Protein AF-A0A9C9SD42-F1 (afdb_monomer)

pLDDT: mean 85.67, std 16.74, range [27.23, 98.88]

Radius of gyration: 27.31 Å; Cα contacts (8 Å, |Δi|>4): 553; chains: 1; bounding box: 57×66×115 Å

Nearest PDB structures (foldseek):
  7dpa-assembly1_D  TM=2.210E-01  e=1.084E+00  Homo sapiens
  3b13-assembly1_C  TM=2.039E-01  e=7.973E-01  Homo sapiens
  2yin-assembly1_B  TM=1.673E-01  e=3.017E+00  Homo sapiens

Foldseek 3Di:
DDDDDDDDDDDDDDDDDPDDPPPPVPQDALQRCLQVLVLLSSLVNVCVPVPQLLVVLLVLCVVVVVLPFLLLCLLQQWDQDPVRFTAHQWPQPVLASHPCVRGDSSSSLSSLSSQLQRPFQDPDVSHGSVLLQVLSLVVSCVSCDVSSVSRDDDDNVVVVVLCVVQVADWKKKKWWQADCVDLLRNLTFIKIWGDDPPDDPVVSQQTKIKWKDWDDDPPQDPVSVVVLQAVLVTKIAIDIGRNNVVVCCRAVVRQTKMK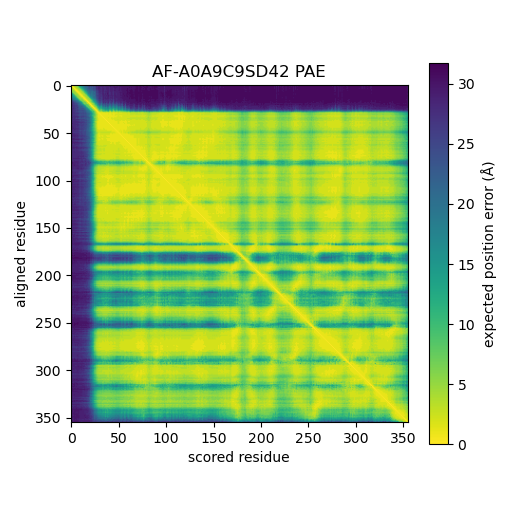MFIFDADRVLVVSLSSSSSSRRSTIGRHHSFPNHGLLVVQSSSCSRVSVDRLNVVPPDGDRNVVSVVSCVVVVGGPDMDIDGGPVVVVVVVVVVVD

Solvent-accessible surface area (backbone atoms only — not comparable to full-atom values): 19548 Å² total; per-residue (Å²): 133,88,81,84,89,80,89,84,88,87,81,89,84,90,80,88,80,95,68,86,78,73,77,70,72,76,77,68,50,43,66,58,25,32,65,71,62,39,17,56,60,20,45,58,42,18,67,76,31,78,86,41,66,63,24,57,51,50,54,48,44,57,76,68,44,46,49,73,36,45,50,52,30,34,77,54,43,48,41,66,47,97,85,66,48,55,34,32,64,58,63,32,70,83,65,44,53,17,97,55,24,51,60,28,55,54,53,24,47,48,7,45,62,42,31,38,66,26,80,59,57,36,80,92,83,59,39,22,52,51,54,48,38,46,32,62,46,51,54,49,41,64,76,42,49,84,60,36,75,71,55,65,88,75,89,45,62,69,53,53,50,50,53,61,71,59,54,62,76,42,49,27,42,35,36,42,48,54,41,82,92,37,87,90,32,43,62,26,46,38,35,37,35,41,32,53,79,95,61,54,79,70,64,53,38,72,25,43,22,46,37,43,47,66,56,73,70,93,83,62,48,74,68,53,48,52,53,28,30,71,70,29,69,26,51,22,33,54,45,79,44,58,33,44,62,55,49,46,46,39,41,73,72,64,42,32,36,36,36,35,37,30,46,60,70,55,71,70,38,52,53,46,29,54,32,40,54,60,44,38,61,65,36,31,25,64,20,22,69,52,31,65,25,34,39,41,51,51,36,48,53,50,14,58,60,34,31,92,63,48,63,50,77,82,43,88,71,52,50,56,36,65,56,56,53,50,53,39,48,78,70,64,33,52,69,46,81,46,82,43,79,14,54,61,56,53,51,55,55,53,52,66,73,76,107

Structure (mmCIF, N/CA/C/O backbone):
data_AF-A0A9C9SD42-F1
#
_entry.id   AF-A0A9C9SD42-F1
#
loop_
_atom_site.group_PDB
_atom_site.id
_atom_site.type_symbol
_atom_site.label_atom_id
_atom_site.label_alt_id
_atom_site.label_comp_id
_atom_site.label_asym_id
_atom_site.label_entity_id
_atom_site.label_seq_id
_atom_site.pdbx_PDB_ins_code
_atom_site.Cartn_x
_atom_site.Cartn_y
_atom_site.Cartn_z
_atom_site.occupancy
_atom_site.B_iso_or_equiv
_atom_site.auth_seq_id
_atom_site.auth_comp_id
_atom_site.auth_asym_id
_atom_site.auth_atom_id
_atom_site.pdbx_PDB_model_num
ATOM 1 N N . MET A 1 1 ? 23.058 46.120 74.103 1.00 36.94 1 MET A N 1
ATOM 2 C CA . MET A 1 1 ? 23.282 46.800 72.808 1.00 36.94 1 MET A CA 1
ATOM 3 C C . MET A 1 1 ? 23.028 45.798 71.689 1.00 36.94 1 MET A C 1
ATOM 5 O O . MET A 1 1 ? 23.732 44.807 71.683 1.00 36.94 1 MET A O 1
ATOM 9 N N . GLY A 1 2 ? 21.986 46.061 70.875 1.00 34.59 2 GLY A N 1
ATOM 10 C CA . GLY A 1 2 ? 21.593 45.538 69.537 1.00 34.59 2 GLY A CA 1
ATOM 11 C C . GLY A 1 2 ? 21.916 44.094 69.104 1.00 34.59 2 GLY A C 1
ATOM 12 O O . GLY A 1 2 ? 22.982 43.585 69.381 1.00 34.59 2 GLY A O 1
ATOM 13 N N . ARG A 1 3 ? 21.115 43.382 68.306 1.00 34.16 3 ARG A N 1
ATOM 14 C CA . ARG A 1 3 ? 19.857 43.633 67.578 1.00 34.16 3 ARG A CA 1
ATOM 15 C C . ARG A 1 3 ? 19.425 42.268 66.976 1.00 34.16 3 ARG A C 1
ATOM 17 O O . ARG A 1 3 ? 20.230 41.650 66.297 1.00 34.16 3 ARG A O 1
ATOM 24 N N . SER A 1 4 ? 18.162 41.879 67.186 1.00 36.84 4 SER A N 1
ATOM 25 C CA . SER A 1 4 ? 17.190 41.506 66.127 1.00 36.84 4 SER A CA 1
ATOM 26 C C . SER A 1 4 ? 17.386 40.218 65.293 1.00 36.84 4 SER A C 1
ATOM 28 O O . SER A 1 4 ? 18.247 40.177 64.429 1.00 36.84 4 SER A O 1
ATOM 30 N N . HIS A 1 5 ? 16.537 39.195 65.521 1.00 37.59 5 HIS A N 1
ATOM 31 C CA . HIS A 1 5 ? 15.391 38.758 64.667 1.00 37.59 5 HIS A CA 1
ATOM 32 C C . HIS A 1 5 ? 15.803 37.782 63.530 1.00 37.59 5 HIS A C 1
ATOM 34 O O . HIS A 1 5 ? 16.800 38.014 62.872 1.00 37.59 5 HIS A O 1
ATOM 40 N N . LEU A 1 6 ? 15.126 36.662 63.228 1.00 32.62 6 LEU A N 1
ATOM 41 C CA . LEU A 1 6 ? 13.696 36.509 62.934 1.00 32.62 6 LEU A CA 1
ATOM 42 C C . LEU A 1 6 ? 13.316 34.997 62.782 1.00 32.62 6 LEU A C 1
ATOM 44 O O . LEU A 1 6 ? 14.086 34.251 62.191 1.00 32.62 6 LEU A O 1
ATOM 48 N N . HIS A 1 7 ? 12.143 34.618 63.323 1.00 32.31 7 HIS A N 1
ATOM 49 C CA . HIS A 1 7 ? 11.145 33.551 63.014 1.00 32.31 7 HIS A CA 1
ATOM 50 C C . HIS A 1 7 ? 11.510 32.259 62.213 1.00 32.31 7 HIS A C 1
ATOM 52 O O . HIS A 1 7 ? 12.283 32.299 61.273 1.00 32.31 7 HIS A O 1
ATOM 58 N N . PHE A 1 8 ? 10.920 31.071 62.443 1.00 31.80 8 PHE A N 1
ATOM 59 C CA . PHE A 1 8 ? 9.474 30.778 62.468 1.00 31.80 8 PHE A CA 1
ATOM 60 C C . PHE A 1 8 ? 9.149 29.386 63.069 1.00 31.80 8 PHE A C 1
ATOM 62 O O . PHE A 1 8 ? 9.914 28.433 62.937 1.00 31.80 8 PHE A O 1
ATOM 69 N N . LEU A 1 9 ? 7.978 29.312 63.709 1.00 33.66 9 LEU A N 1
ATOM 70 C CA . LEU A 1 9 ? 7.337 28.167 64.367 1.00 33.66 9 LEU A CA 1
ATOM 71 C C . LEU A 1 9 ? 7.008 26.999 63.419 1.00 33.66 9 LEU A C 1
ATOM 73 O O . LEU A 1 9 ? 6.545 27.225 62.305 1.00 33.66 9 LEU A O 1
ATOM 77 N N . CYS A 1 10 ? 7.027 25.773 63.951 1.00 27.23 10 CYS A N 1
ATOM 78 C CA . CYS A 1 10 ? 6.108 24.715 63.525 1.00 27.23 10 CYS A CA 1
ATOM 79 C C . CYS A 1 10 ? 5.576 23.994 64.776 1.00 27.23 10 CYS A C 1
ATOM 81 O O . CYS A 1 10 ? 6.292 23.225 65.417 1.00 27.23 10 CYS A O 1
ATOM 83 N N . LEU A 1 11 ? 4.345 24.336 65.172 1.00 33.53 11 LEU A N 1
ATOM 84 C CA . LEU A 1 11 ? 3.622 23.749 66.299 1.00 33.53 11 LEU A CA 1
ATOM 85 C C . LEU A 1 11 ? 2.621 22.708 65.773 1.00 33.53 11 LEU A C 1
ATOM 87 O O . LEU A 1 11 ? 1.966 22.901 64.753 1.00 33.53 11 LEU A O 1
ATOM 91 N N . VAL A 1 12 ? 2.551 21.611 66.514 1.00 36.56 12 VAL A N 1
ATOM 92 C CA . VAL A 1 12 ? 1.736 20.401 66.372 1.00 36.56 12 VAL A CA 1
ATOM 93 C C . VAL A 1 12 ? 0.226 20.703 66.392 1.00 36.56 12 VAL A C 1
ATOM 95 O O . VAL A 1 12 ? -0.193 21.544 67.180 1.00 36.56 12 VAL A O 1
ATOM 98 N N . LEU A 1 13 ? -0.587 19.969 65.614 1.00 31.31 13 LEU A N 1
ATOM 99 C CA . LEU A 1 13 ? -1.715 19.132 66.095 1.00 31.31 13 LEU A CA 1
ATOM 100 C C . LEU A 1 13 ? -2.672 18.707 64.972 1.00 31.31 13 LEU A C 1
ATOM 102 O O . LEU A 1 13 ? -3.242 19.509 64.239 1.00 31.31 13 LEU A O 1
ATOM 106 N N . ALA A 1 14 ? -2.843 17.390 64.890 1.00 41.31 14 ALA A N 1
ATOM 107 C CA . ALA A 1 14 ? -3.799 16.683 64.062 1.00 41.31 14 ALA A CA 1
ATOM 108 C C . ALA A 1 14 ? -5.226 16.832 64.603 1.00 41.31 14 ALA A C 1
ATOM 110 O O . ALA A 1 14 ? -5.432 16.628 65.794 1.00 41.31 14 ALA A O 1
ATOM 111 N N . LEU A 1 15 ? -6.212 17.050 63.728 1.00 34.56 15 LEU A N 1
ATOM 112 C CA . LEU A 1 15 ? -7.596 16.627 63.955 1.00 34.56 15 LEU A CA 1
ATOM 113 C C . LEU A 1 15 ? -8.372 16.532 62.625 1.00 34.56 15 LEU A C 1
ATOM 115 O O . LEU A 1 15 ? -8.643 17.528 61.971 1.00 34.56 15 LEU A O 1
ATOM 119 N N . HIS A 1 16 ? -8.733 15.292 62.281 1.00 40.72 16 HIS A N 1
ATOM 120 C CA . HIS A 1 16 ? -9.986 14.873 61.640 1.00 40.72 16 HIS A CA 1
ATOM 121 C C . HIS A 1 16 ? -10.410 15.522 60.308 1.00 40.72 16 HIS A C 1
ATOM 123 O O . HIS A 1 16 ? -11.178 16.475 60.285 1.00 40.72 16 HIS A O 1
ATOM 129 N N . ALA A 1 17 ? -10.082 14.850 59.199 1.00 34.34 17 ALA A N 1
ATOM 130 C CA . ALA A 1 17 ? -10.993 14.721 58.057 1.00 34.34 17 ALA A CA 1
ATOM 131 C C . ALA A 1 17 ? -10.613 13.492 57.215 1.00 34.34 17 ALA A C 1
ATOM 133 O O . ALA A 1 17 ? -9.784 13.558 56.308 1.00 34.34 17 ALA A O 1
ATOM 134 N N . VAL A 1 18 ? -11.245 12.355 57.513 1.00 44.59 18 VAL A N 1
ATOM 135 C CA . VAL A 1 18 ? -11.352 11.243 56.564 1.00 44.59 18 VAL A CA 1
ATOM 136 C C . VAL A 1 18 ? -12.227 11.745 55.418 1.00 44.59 18 VAL A C 1
ATOM 138 O O . VAL A 1 18 ? -13.449 11.758 55.513 1.00 44.59 18 VAL A O 1
ATOM 141 N N . SER A 1 19 ? -11.598 12.209 54.343 1.00 37.16 19 SER A N 1
ATOM 142 C CA . SER A 1 19 ? -12.256 12.376 53.052 1.00 37.16 19 SER A CA 1
ATOM 143 C C . SER A 1 19 ? -11.568 11.422 52.092 1.00 37.16 19 SER A C 1
ATOM 145 O O . SER A 1 19 ? -10.382 11.547 51.794 1.00 37.16 19 SER A O 1
ATOM 147 N N . GLY A 1 20 ? -12.305 10.388 51.690 1.00 34.81 20 GLY A N 1
ATOM 148 C CA . GLY A 1 20 ? -11.855 9.427 50.703 1.00 34.81 20 GLY A CA 1
ATOM 149 C C . GLY A 1 20 ? -11.583 10.147 49.393 1.00 34.81 20 GLY A C 1
ATOM 150 O O . GLY A 1 20 ? -12.503 10.448 48.636 1.00 34.81 20 GLY A O 1
ATOM 151 N N . TRP A 1 21 ? -10.310 10.392 49.106 1.00 34.31 21 TRP A N 1
ATOM 152 C CA . TRP A 1 21 ? -9.859 10.652 47.751 1.00 34.31 21 TRP A CA 1
ATOM 153 C C . TRP A 1 21 ? -9.893 9.309 47.032 1.00 34.31 21 TRP A C 1
ATOM 155 O O . TRP A 1 21 ? -8.886 8.626 46.871 1.00 34.31 21 TRP A O 1
ATOM 165 N N . SER A 1 22 ? -11.099 8.911 46.625 1.00 36.62 22 SER A N 1
ATOM 166 C CA . SER A 1 22 ? -11.235 8.068 45.453 1.00 36.62 22 SER A CA 1
ATOM 167 C C . SER A 1 22 ? -10.614 8.870 44.319 1.00 36.62 22 SER A C 1
ATOM 169 O O . SER A 1 22 ? -11.207 9.820 43.806 1.00 36.62 22 SER A O 1
ATOM 171 N N . THR A 1 23 ? -9.379 8.531 43.965 1.00 38.50 23 THR A N 1
ATOM 172 C CA . THR A 1 23 ? -8.810 8.842 42.662 1.00 38.50 23 THR A CA 1
ATOM 173 C C . THR A 1 23 ? -9.634 8.075 41.633 1.00 38.50 23 THR A C 1
ATOM 175 O O . THR A 1 23 ? -9.212 7.065 41.076 1.00 38.50 23 THR A O 1
ATOM 178 N N . ALA A 1 24 ? -10.860 8.547 41.395 1.00 38.16 24 ALA A N 1
ATOM 179 C CA . ALA A 1 24 ? -11.638 8.193 40.231 1.00 38.16 24 ALA A CA 1
ATOM 180 C C . ALA A 1 24 ? -10.801 8.657 39.043 1.00 38.16 24 ALA A C 1
ATOM 182 O O . ALA A 1 24 ? -10.785 9.833 38.684 1.00 38.16 24 ALA A O 1
ATOM 183 N N . CYS A 1 25 ? -10.005 7.735 38.506 1.00 43.19 25 CYS A N 1
ATOM 184 C CA . CYS A 1 25 ? -9.271 7.921 37.275 1.00 43.19 25 CYS A CA 1
ATOM 185 C C . CYS A 1 25 ? -10.327 8.324 36.246 1.00 43.19 25 CYS A C 1
ATOM 187 O O . CYS A 1 25 ? -11.156 7.493 35.876 1.00 43.19 25 CYS A O 1
ATOM 189 N N . ALA A 1 26 ? -10.391 9.613 35.898 1.00 52.41 26 ALA A N 1
ATOM 190 C CA . ALA A 1 26 ? -11.414 10.136 35.009 1.00 52.41 26 ALA A CA 1
ATOM 191 C C . ALA A 1 26 ? -11.342 9.333 33.709 1.00 52.41 26 ALA A C 1
ATOM 193 O O . ALA A 1 26 ? -10.386 9.458 32.939 1.00 52.41 26 ALA A O 1
ATOM 194 N N . THR A 1 27 ? -12.312 8.442 33.497 1.00 63.25 27 THR A N 1
ATOM 195 C CA . THR A 1 27 ? -12.376 7.622 32.294 1.00 63.25 27 THR A CA 1
ATOM 196 C C . THR A 1 27 ? -12.540 8.578 31.128 1.00 63.25 27 THR A C 1
ATOM 198 O O . THR A 1 27 ? -13.590 9.201 30.974 1.00 63.25 27 THR A O 1
ATOM 201 N N . SER A 1 28 ? -11.470 8.758 30.357 1.00 79.69 28 SER A N 1
ATOM 202 C CA . SER A 1 28 ? -11.477 9.663 29.212 1.00 79.69 28 SER A CA 1
ATOM 203 C C . SER A 1 28 ? -12.567 9.228 28.235 1.00 79.69 28 SER A C 1
ATOM 205 O O . SER A 1 28 ? -12.674 8.039 27.928 1.00 79.69 28 SER A O 1
ATOM 207 N N . SER A 1 29 ? -13.379 10.176 27.755 1.00 94.06 29 SER A N 1
ATOM 208 C CA . SER A 1 29 ? -14.418 9.865 26.769 1.00 94.06 29 SER A CA 1
ATOM 209 C C . SER A 1 29 ? -13.797 9.343 25.470 1.00 94.06 29 SER A C 1
ATOM 211 O O . SER A 1 29 ? -12.623 9.601 25.172 1.00 94.06 29 SER A O 1
ATOM 213 N N . VAL A 1 30 ? -14.594 8.632 24.670 1.00 96.75 30 VAL A N 1
ATOM 214 C CA . VAL A 1 30 ? -14.160 8.117 23.363 1.00 96.75 30 VAL A CA 1
ATOM 215 C C . VAL A 1 30 ? -13.625 9.262 22.494 1.00 96.75 30 VAL A C 1
ATOM 217 O O . VAL A 1 30 ? -12.546 9.151 21.917 1.00 96.75 30 VAL A O 1
ATOM 220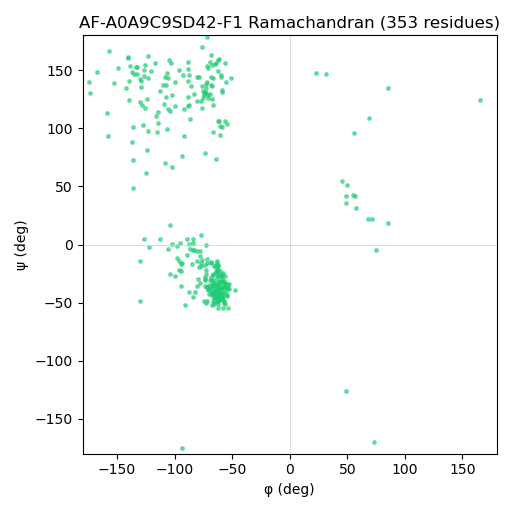 N N . GLU A 1 31 ? -14.307 10.405 22.467 1.00 96.31 31 GLU A N 1
ATOM 221 C CA . GLU A 1 31 ? -13.932 11.589 21.687 1.00 96.31 31 GLU A CA 1
ATOM 222 C C . GLU A 1 31 ? -12.600 12.188 22.144 1.00 96.31 31 GLU A C 1
ATOM 224 O O . GLU A 1 31 ? -11.774 12.566 21.307 1.00 96.31 31 GLU A O 1
ATOM 229 N N . ALA A 1 32 ? -12.358 12.248 23.458 1.00 96.81 32 ALA A N 1
ATOM 230 C CA . ALA A 1 32 ? -11.096 12.734 24.005 1.00 96.81 32 ALA A CA 1
ATOM 231 C C . ALA A 1 32 ? -9.924 11.841 23.563 1.00 96.81 32 ALA A C 1
ATOM 233 O O . ALA A 1 32 ? -8.889 12.349 23.120 1.00 96.81 32 ALA A O 1
ATOM 234 N N . LEU A 1 33 ? -10.104 10.518 23.605 1.00 97.81 33 LEU A N 1
ATOM 235 C CA . LEU A 1 33 ? -9.095 9.539 23.189 1.00 97.81 33 LEU A CA 1
ATOM 236 C C . LEU A 1 33 ? -8.839 9.582 21.675 1.00 97.81 33 LEU A C 1
ATOM 238 O O . LEU A 1 33 ? -7.683 9.597 21.242 1.00 97.81 33 LEU A O 1
ATOM 242 N N . LEU A 1 34 ? -9.898 9.705 20.868 1.00 97.31 34 LEU A N 1
ATOM 243 C CA . LEU A 1 34 ? -9.802 9.911 19.419 1.00 97.31 34 LEU A CA 1
ATOM 244 C C . LEU A 1 34 ? -9.041 11.199 19.079 1.00 97.31 34 LEU A C 1
ATOM 246 O O . LEU A 1 34 ? -8.160 11.199 18.217 1.00 97.31 34 LEU A O 1
ATOM 250 N N . HIS A 1 35 ? -9.330 12.298 19.780 1.00 95.56 35 HIS A N 1
ATOM 251 C CA . HIS A 1 35 ? -8.631 13.569 19.597 1.00 95.56 35 HIS A CA 1
ATOM 252 C C . HIS A 1 35 ? -7.137 13.461 19.960 1.00 95.56 35 HIS A C 1
ATOM 254 O O . HIS A 1 35 ? -6.267 13.981 19.246 1.00 95.56 35 HIS A O 1
ATOM 260 N N . GLN A 1 36 ? -6.815 12.715 21.021 1.00 95.75 36 GLN A N 1
ATOM 261 C CA . GLN A 1 36 ? -5.445 12.403 21.440 1.00 95.75 36 GLN A CA 1
ATOM 262 C C . GLN A 1 36 ? -4.728 11.407 20.515 1.00 95.75 36 GLN A C 1
ATOM 264 O O . GLN A 1 36 ? -3.498 11.325 20.562 1.00 95.75 36 GLN A O 1
ATOM 269 N N . GLY A 1 37 ? -5.446 10.745 19.603 1.00 95.75 37 GLY A N 1
ATOM 270 C CA . GLY A 1 37 ? -4.893 9.733 18.703 1.00 95.75 37 GLY A CA 1
ATOM 271 C C . GLY A 1 37 ? -4.534 8.432 19.420 1.00 95.75 37 GLY A C 1
ATOM 272 O O . GLY A 1 37 ? -3.683 7.692 18.938 1.00 95.75 37 GLY A O 1
ATOM 273 N N . ASN A 1 38 ? -5.137 8.182 20.585 1.00 97.25 38 ASN A N 1
ATOM 274 C CA . ASN A 1 38 ? -4.989 6.937 21.326 1.00 97.25 38 ASN A CA 1
ATOM 275 C C . ASN A 1 38 ? -6.127 5.990 20.930 1.00 97.25 38 ASN A C 1
ATOM 277 O O . ASN A 1 38 ? -7.125 5.856 21.640 1.00 97.25 38 ASN A O 1
ATOM 281 N N . TYR A 1 39 ? -6.002 5.404 19.740 1.00 98.31 39 TYR A N 1
ATOM 282 C CA . TYR A 1 39 ? -7.079 4.636 19.121 1.00 98.31 39 TYR A CA 1
ATOM 283 C C . TYR A 1 39 ? -7.353 3.315 19.844 1.00 98.31 39 TYR A C 1
ATOM 285 O O . TYR A 1 39 ? -8.518 2.966 19.996 1.00 98.31 39 TYR A O 1
ATOM 293 N N . ASP A 1 40 ? -6.324 2.652 20.379 1.00 98.44 40 ASP A N 1
ATOM 294 C CA . ASP A 1 40 ? -6.485 1.440 21.197 1.00 98.44 40 ASP A CA 1
ATOM 295 C C . ASP A 1 40 ? -7.392 1.714 22.413 1.00 98.44 40 ASP A C 1
ATOM 297 O O . ASP A 1 40 ? -8.402 1.043 22.623 1.00 98.44 40 ASP A O 1
ATOM 301 N N . ALA A 1 41 ? -7.100 2.778 23.170 1.00 98.19 41 ALA A N 1
ATOM 302 C CA . ALA A 1 41 ? -7.925 3.155 24.315 1.00 98.19 41 ALA A CA 1
ATOM 303 C C . ALA A 1 41 ? -9.324 3.639 23.895 1.00 98.19 41 ALA A C 1
ATOM 305 O O . ALA A 1 41 ? -10.295 3.395 24.611 1.00 98.19 41 ALA A O 1
ATOM 306 N N . ALA A 1 42 ? -9.447 4.319 22.748 1.00 98.44 42 ALA A N 1
ATOM 307 C CA . ALA A 1 42 ? -10.744 4.744 22.223 1.00 98.44 42 ALA A CA 1
ATOM 308 C C . ALA A 1 42 ? -11.646 3.542 21.901 1.00 98.44 42 ALA A C 1
ATOM 310 O O . ALA A 1 42 ? -12.843 3.588 22.187 1.00 98.44 42 ALA A O 1
ATOM 311 N N . VAL A 1 43 ? -11.077 2.458 21.362 1.00 98.50 43 VAL A N 1
ATOM 312 C CA . VAL A 1 43 ? -11.781 1.185 21.151 1.00 98.50 43 VAL A CA 1
ATOM 313 C C . VAL A 1 43 ? -12.240 0.607 22.486 1.00 98.50 43 VAL A C 1
ATOM 315 O O . VAL A 1 43 ? -13.426 0.319 22.646 1.00 98.50 43 VAL A O 1
ATOM 318 N N . ASP A 1 44 ? -11.343 0.493 23.468 1.00 98.12 44 ASP A N 1
ATOM 319 C CA . ASP A 1 44 ? -11.677 -0.082 24.776 1.00 98.12 44 ASP A CA 1
ATOM 320 C C . ASP A 1 44 ? -12.772 0.731 25.504 1.00 98.12 44 ASP A C 1
ATOM 322 O O . ASP A 1 44 ? -13.691 0.160 26.099 1.00 98.12 44 ASP A O 1
ATOM 326 N N . ALA A 1 45 ? -12.724 2.066 25.422 1.00 98.06 45 ALA A N 1
ATOM 327 C CA . ALA A 1 45 ? -13.751 2.957 25.965 1.00 98.06 45 ALA A CA 1
ATOM 328 C C . ALA A 1 45 ? -15.088 2.837 25.211 1.00 98.06 45 ALA A C 1
ATOM 330 O O . ALA A 1 45 ? -16.155 2.777 25.832 1.00 98.06 45 ALA A O 1
ATOM 331 N N . ALA A 1 46 ? -15.052 2.738 23.879 1.00 97.81 46 ALA A N 1
ATOM 332 C CA . ALA A 1 46 ? -16.249 2.548 23.066 1.00 97.81 46 ALA A CA 1
ATOM 333 C C . ALA A 1 46 ? -16.909 1.194 23.339 1.00 97.81 46 ALA A C 1
ATOM 335 O O . ALA A 1 46 ? -18.134 1.117 23.392 1.00 97.81 46 ALA A O 1
ATOM 336 N N . MET A 1 47 ? -16.135 0.136 23.592 1.00 97.94 47 MET A N 1
ATOM 337 C CA . MET A 1 47 ? -16.677 -1.179 23.950 1.00 97.94 47 MET A CA 1
ATOM 338 C C . MET A 1 47 ? -17.476 -1.164 25.261 1.00 97.94 47 MET A C 1
ATOM 340 O O . MET A 1 47 ? -18.432 -1.928 25.393 1.00 97.94 47 MET A O 1
ATOM 344 N N . LYS A 1 48 ? -17.159 -0.239 26.175 1.00 97.19 48 LYS A N 1
ATOM 345 C CA . LYS A 1 48 ? -17.906 0.019 27.420 1.00 97.19 48 LYS A CA 1
ATOM 346 C C . LYS A 1 48 ? -19.074 1.001 27.248 1.00 97.19 48 LYS A C 1
ATOM 348 O O . LYS A 1 48 ? -19.824 1.214 28.191 1.00 97.19 48 LYS A O 1
ATOM 353 N N . THR A 1 49 ? -19.247 1.570 26.053 1.00 96.25 49 THR A N 1
ATOM 354 C CA . THR A 1 49 ? -20.253 2.601 25.747 1.00 96.25 49 THR A CA 1
ATOM 355 C C . THR A 1 49 ? -21.149 2.148 24.581 1.00 96.25 49 THR A C 1
ATOM 357 O O . THR A 1 49 ? -20.913 2.545 23.438 1.00 96.25 49 THR A O 1
ATOM 360 N N . PRO A 1 50 ? -22.182 1.309 24.816 1.00 94.81 50 PRO A N 1
ATOM 361 C CA . PRO A 1 50 ? -22.993 0.708 23.746 1.00 94.81 50 PRO A CA 1
ATOM 362 C C . PRO A 1 50 ? -23.700 1.703 22.816 1.00 94.81 50 PRO A C 1
ATOM 364 O O . PRO A 1 50 ? -23.971 1.375 21.663 1.00 94.81 50 PRO A O 1
ATOM 367 N N . SER A 1 51 ? -23.992 2.911 23.303 1.00 95.12 51 SER A N 1
ATOM 368 C CA . SER A 1 51 ? -24.623 3.982 22.526 1.00 95.12 51 SER A CA 1
ATOM 369 C C . SER A 1 51 ? -23.689 4.618 21.492 1.00 95.12 51 SER A C 1
ATOM 371 O O . SER A 1 51 ? -24.165 5.195 20.515 1.00 95.12 51 SER A O 1
ATOM 373 N N . HIS A 1 52 ? -22.367 4.514 21.665 1.00 96.56 52 HIS A N 1
ATOM 374 C CA . HIS A 1 52 ? -21.413 5.130 20.748 1.00 96.56 52 HIS A CA 1
ATOM 375 C C . HIS A 1 52 ? -21.322 4.320 19.433 1.00 96.56 52 HIS A C 1
ATOM 377 O O . HIS A 1 52 ? -21.119 3.103 19.482 1.00 96.56 52 HIS A O 1
ATOM 383 N N . PRO A 1 53 ? -21.382 4.949 18.238 1.00 97.38 53 PRO A N 1
ATOM 384 C CA . PRO A 1 53 ? -21.369 4.238 16.951 1.00 97.38 53 PRO A CA 1
ATOM 385 C C . PRO A 1 53 ? -20.186 3.280 16.756 1.00 97.38 53 PRO A C 1
ATOM 387 O O . PRO A 1 53 ? -20.367 2.181 16.231 1.00 97.38 53 PRO A O 1
ATOM 390 N N . LEU A 1 54 ? -18.995 3.664 17.235 1.00 98.00 54 LEU A N 1
ATOM 391 C CA . LEU A 1 54 ? -17.791 2.823 17.207 1.00 98.00 54 LEU A CA 1
ATOM 392 C C . LEU A 1 54 ? -18.008 1.453 17.872 1.00 98.00 54 LEU A C 1
ATOM 394 O O . LEU A 1 54 ? -17.485 0.472 17.366 1.00 98.00 54 LEU A O 1
ATOM 398 N N . ASN A 1 55 ? -18.824 1.344 18.931 1.00 98.25 55 ASN A N 1
ATOM 399 C CA . ASN A 1 55 ? -19.118 0.056 19.574 1.00 98.25 55 ASN A CA 1
ATOM 400 C C . ASN A 1 55 ? -19.697 -0.954 18.575 1.00 98.25 55 ASN A C 1
ATOM 402 O O . ASN A 1 55 ? -19.221 -2.084 18.472 1.00 98.25 55 ASN A O 1
ATOM 406 N N . ARG A 1 56 ? -20.704 -0.521 17.803 1.00 97.88 56 ARG A N 1
ATOM 407 C CA . ARG A 1 56 ? -21.375 -1.368 16.807 1.00 97.88 56 ARG A CA 1
ATOM 408 C C . ARG A 1 56 ? -20.421 -1.787 15.696 1.00 97.88 56 ARG A C 1
ATOM 410 O O . ARG A 1 56 ? -20.425 -2.950 15.309 1.00 97.88 56 ARG A O 1
ATOM 417 N N . LEU A 1 57 ? -19.585 -0.861 15.228 1.00 98.44 57 LEU A N 1
ATOM 418 C CA . LEU A 1 57 ? -18.587 -1.152 14.201 1.00 98.44 57 LEU A CA 1
ATOM 419 C C . LEU A 1 57 ? -17.539 -2.151 14.698 1.00 98.44 57 LEU A C 1
ATOM 421 O O . LEU A 1 57 ? -17.275 -3.128 14.008 1.00 98.44 57 LEU A O 1
ATOM 425 N N . ILE A 1 58 ? -16.999 -1.967 15.908 1.00 98.56 58 ILE A N 1
ATOM 426 C CA . ILE A 1 58 ? -16.005 -2.886 16.480 1.00 98.56 58 ILE A CA 1
ATOM 427 C C . ILE A 1 58 ? -16.594 -4.287 16.679 1.00 98.56 58 ILE A C 1
ATOM 429 O O . ILE A 1 58 ? -15.972 -5.277 16.300 1.00 98.56 58 ILE A O 1
ATOM 433 N N . LYS A 1 59 ? -17.822 -4.394 17.199 1.00 98.31 59 LYS A N 1
ATOM 434 C CA . LYS A 1 59 ? -18.514 -5.689 17.301 1.00 98.31 59 LYS A CA 1
ATOM 435 C C . LYS A 1 59 ? -18.672 -6.360 15.939 1.00 98.31 59 LYS A C 1
ATOM 437 O O . LYS A 1 59 ? -18.410 -7.552 15.826 1.00 98.31 59 LYS A O 1
ATOM 442 N N . HIS A 1 60 ? -19.061 -5.598 14.919 1.00 98.19 60 HIS A N 1
ATOM 443 C CA . HIS A 1 60 ? -19.239 -6.127 13.574 1.00 98.19 60 HIS A CA 1
ATOM 444 C C . HIS A 1 60 ? -17.922 -6.631 12.969 1.00 98.19 60 HIS A C 1
ATOM 446 O O . HIS A 1 60 ? -17.877 -7.765 12.500 1.00 98.19 60 HIS A O 1
ATOM 452 N N . VAL A 1 61 ? -16.838 -5.843 13.020 1.00 98.31 61 VAL A N 1
ATOM 453 C CA . VAL A 1 61 ? -15.554 -6.265 12.426 1.00 98.31 61 VAL A CA 1
ATOM 454 C C . VAL A 1 61 ? -14.955 -7.487 13.130 1.00 98.31 61 VAL A C 1
ATOM 456 O O . VAL A 1 61 ? -14.366 -8.332 12.457 1.00 98.31 61 VAL A O 1
ATOM 459 N N . ARG A 1 62 ? -15.163 -7.622 14.451 1.00 98.25 62 ARG A N 1
ATOM 460 C CA . ARG A 1 62 ? -14.805 -8.826 15.221 1.00 98.25 62 ARG A CA 1
ATOM 461 C C . ARG A 1 62 ? -15.640 -10.031 14.805 1.00 98.25 62 ARG A C 1
ATOM 463 O O . ARG A 1 62 ? -15.090 -11.077 14.486 1.00 98.25 62 ARG A O 1
ATOM 470 N N . GLN A 1 63 ? -16.965 -9.878 14.771 1.00 97.88 63 GLN A N 1
ATOM 471 C CA . GLN A 1 63 ? -17.889 -10.959 14.416 1.00 97.88 63 GLN A CA 1
ATOM 472 C C . GLN A 1 63 ? -17.640 -11.492 12.999 1.00 97.88 63 GLN A C 1
ATOM 474 O O . GLN A 1 63 ? -17.749 -12.690 12.768 1.00 97.88 63 GLN A O 1
ATOM 479 N N . GLN A 1 64 ? -17.293 -10.612 12.059 1.00 98.00 64 GLN A N 1
ATOM 480 C CA . GLN A 1 64 ? -16.976 -10.972 10.675 1.00 98.00 64 GLN A CA 1
ATOM 481 C C . GLN A 1 64 ? -15.522 -11.429 10.475 1.00 98.00 64 GLN A C 1
ATOM 483 O O . GLN A 1 64 ? -15.126 -11.701 9.339 1.00 98.00 64 GLN A O 1
ATOM 488 N N . GLN A 1 65 ? -14.724 -11.471 11.552 1.00 98.00 65 GLN A N 1
ATOM 489 C CA . GLN A 1 65 ? -13.304 -11.834 11.539 1.00 98.00 65 GLN A CA 1
ATOM 490 C C . GLN A 1 65 ? -12.527 -11.083 10.450 1.00 98.00 65 GLN A C 1
ATOM 492 O O . GLN A 1 65 ? -11.692 -11.637 9.736 1.00 98.00 65 GLN A O 1
ATOM 497 N N . LEU A 1 66 ? -12.813 -9.787 10.292 1.00 98.38 66 LEU A N 1
ATOM 498 C CA . LEU A 1 66 ? -12.262 -9.003 9.186 1.00 98.38 66 LEU A CA 1
ATOM 499 C C . LEU A 1 66 ? -10.729 -8.914 9.233 1.00 98.38 66 LEU A C 1
ATOM 501 O O . LEU A 1 66 ? -10.092 -8.811 8.189 1.00 98.38 66 LEU A O 1
ATOM 505 N N . ALA A 1 67 ? -10.132 -9.025 10.422 1.00 97.94 67 ALA A N 1
ATOM 506 C CA . ALA A 1 67 ? -8.682 -9.055 10.598 1.00 97.94 67 ALA A CA 1
ATOM 507 C C . ALA A 1 67 ? -8.016 -10.302 9.982 1.00 97.94 67 ALA A C 1
ATOM 509 O O . ALA A 1 67 ? -6.811 -10.313 9.726 1.00 97.94 67 ALA A O 1
ATOM 510 N N . GLU A 1 68 ? -8.788 -11.357 9.719 1.00 96.94 68 GLU A N 1
ATOM 511 C CA . GLU A 1 68 ? -8.300 -12.582 9.091 1.00 96.94 68 GLU A CA 1
ATOM 512 C C . GLU A 1 68 ? -8.382 -12.546 7.563 1.00 96.94 68 GLU A C 1
ATOM 514 O O . GLU A 1 68 ? -7.819 -13.416 6.895 1.00 96.94 68 GLU A O 1
ATOM 519 N N . ARG A 1 69 ? -9.043 -11.533 6.993 1.00 97.88 69 ARG A N 1
ATOM 520 C CA . ARG A 1 69 ? -9.244 -11.434 5.548 1.00 97.88 69 ARG A CA 1
ATOM 521 C C . ARG A 1 69 ? -7.911 -11.196 4.828 1.00 97.88 69 ARG A C 1
ATOM 523 O O . ARG A 1 69 ? -7.135 -10.336 5.256 1.00 97.88 69 ARG A O 1
ATOM 530 N N . PRO A 1 70 ? -7.644 -11.882 3.702 1.00 97.25 70 PRO A N 1
ATOM 531 C CA . PRO A 1 70 ? -6.380 -11.721 2.979 1.00 97.25 70 PRO A CA 1
ATOM 532 C C . PRO A 1 70 ? -6.125 -10.288 2.498 1.00 97.25 70 PRO A C 1
ATOM 534 O O . PRO A 1 70 ? -4.990 -9.810 2.518 1.00 97.25 70 PRO A O 1
ATOM 537 N N . MET A 1 71 ? -7.188 -9.552 2.165 1.00 98.00 71 MET A N 1
ATOM 538 C CA . MET A 1 71 ? -7.085 -8.145 1.775 1.00 98.00 71 MET A CA 1
ATOM 539 C C . MET A 1 71 ? -6.588 -7.252 2.917 1.00 98.00 71 MET A C 1
ATOM 541 O O . MET A 1 71 ? -5.703 -6.425 2.711 1.00 98.00 71 MET A O 1
ATOM 545 N N . TRP A 1 72 ? -7.069 -7.471 4.146 1.00 98.31 72 TRP A N 1
ATOM 546 C CA . TRP A 1 72 ? -6.543 -6.768 5.317 1.00 98.31 72 TRP A CA 1
ATOM 547 C C . TRP A 1 72 ? -5.053 -7.044 5.518 1.00 98.31 72 TRP A C 1
ATOM 549 O O . TRP A 1 72 ? -4.263 -6.132 5.762 1.00 98.31 72 TRP A O 1
ATOM 559 N N . ARG A 1 73 ? -4.654 -8.307 5.349 1.00 96.44 73 ARG A N 1
ATOM 560 C CA . ARG A 1 73 ? -3.252 -8.716 5.460 1.00 96.44 73 ARG A CA 1
ATOM 561 C C . ARG A 1 73 ? -2.373 -8.044 4.411 1.00 96.44 73 ARG A C 1
ATOM 563 O O . ARG A 1 73 ? -1.294 -7.577 4.757 1.00 96.44 73 ARG A O 1
ATOM 570 N N . SER A 1 74 ? -2.867 -7.919 3.184 1.00 97.25 74 SER A N 1
ATOM 571 C CA . SER A 1 74 ? -2.160 -7.261 2.078 1.00 97.25 74 SER A CA 1
ATOM 572 C C . SER A 1 74 ? -2.019 -5.749 2.299 1.00 97.25 74 SER A C 1
ATOM 574 O O . SER A 1 74 ? -0.932 -5.202 2.137 1.00 97.25 74 SER A O 1
ATOM 576 N N . LEU A 1 75 ? -3.076 -5.073 2.768 1.00 98.38 75 LEU A N 1
ATOM 577 C CA . LEU A 1 75 ? -3.051 -3.632 3.068 1.00 98.38 75 LEU A CA 1
ATOM 578 C C . LEU A 1 75 ? -2.025 -3.257 4.148 1.00 98.38 75 LEU A C 1
ATOM 580 O O . LEU A 1 75 ? -1.461 -2.165 4.118 1.00 98.38 75 LEU A O 1
ATOM 584 N N . ILE A 1 76 ? -1.780 -4.146 5.111 1.00 97.88 76 ILE A N 1
ATOM 585 C CA . ILE A 1 76 ? -0.843 -3.908 6.219 1.00 97.88 76 ILE A CA 1
ATOM 586 C C . ILE A 1 76 ? 0.494 -4.636 6.004 1.00 97.88 76 ILE A C 1
ATOM 588 O O . ILE A 1 76 ? 1.402 -4.501 6.819 1.00 97.88 76 ILE A O 1
ATOM 592 N N . HIS A 1 77 ? 0.658 -5.366 4.896 1.00 96.88 77 HIS A N 1
ATOM 593 C CA . HIS A 1 77 ? 1.847 -6.173 4.583 1.00 96.88 77 HIS A CA 1
ATOM 594 C C . HIS A 1 77 ? 2.175 -7.211 5.670 1.00 96.88 77 HIS A C 1
ATOM 596 O O . HIS A 1 77 ? 3.331 -7.383 6.051 1.00 96.88 77 HIS A O 1
ATOM 602 N N . TYR A 1 78 ? 1.158 -7.884 6.218 1.00 96.19 78 TYR A N 1
ATOM 603 C CA . TYR A 1 78 ? 1.356 -8.965 7.185 1.00 96.19 78 TYR A CA 1
ATOM 604 C C . TYR A 1 78 ? 1.864 -10.240 6.511 1.00 96.19 78 TYR A C 1
ATOM 606 O O . TYR A 1 78 ? 1.239 -10.764 5.589 1.00 96.19 78 TYR A O 1
ATOM 614 N N . ARG A 1 79 ? 2.927 -10.816 7.074 1.00 92.12 79 ARG A N 1
ATOM 615 C CA . ARG A 1 79 ? 3.429 -12.154 6.752 1.00 92.12 79 ARG A CA 1
ATOM 616 C C . ARG A 1 79 ? 3.539 -13.005 8.002 1.00 92.12 79 ARG A C 1
ATOM 618 O O . ARG A 1 79 ? 3.664 -12.494 9.115 1.00 92.12 79 ARG A O 1
ATOM 625 N N . LYS A 1 80 ? 3.467 -14.322 7.822 1.00 89.44 80 LYS A N 1
ATOM 626 C CA . LYS A 1 80 ? 3.791 -15.260 8.895 1.00 89.44 80 LYS A CA 1
ATOM 627 C C . LYS A 1 80 ? 5.304 -15.393 8.972 1.00 89.44 80 LYS A C 1
ATOM 629 O O . LYS A 1 80 ? 5.935 -15.759 7.987 1.00 89.44 80 LYS A O 1
ATOM 634 N N . GLY A 1 81 ? 5.871 -15.116 10.140 1.00 81.38 81 GLY A N 1
ATOM 635 C CA . GLY A 1 81 ? 7.256 -15.479 10.421 1.00 81.38 81 GLY A CA 1
ATOM 636 C C . GLY A 1 81 ? 7.412 -16.991 10.602 1.00 81.38 81 GLY A C 1
ATOM 637 O O . GLY A 1 81 ? 6.430 -17.734 10.627 1.00 81.38 81 GLY A O 1
ATOM 638 N N . ILE A 1 82 ? 8.646 -17.442 10.833 1.00 80.81 82 ILE A N 1
ATOM 639 C CA . ILE A 1 82 ? 8.979 -18.862 11.079 1.00 80.81 82 ILE A CA 1
ATOM 640 C C . ILE A 1 82 ? 8.174 -19.439 12.259 1.00 80.81 82 ILE A C 1
ATOM 642 O O . ILE A 1 82 ? 7.772 -20.596 12.245 1.00 80.81 82 ILE A O 1
ATOM 646 N N . SER A 1 83 ? 7.865 -18.612 13.262 1.00 86.44 83 SER A N 1
ATOM 647 C CA . SER A 1 83 ? 7.028 -18.990 14.412 1.00 86.44 83 SER A CA 1
ATOM 648 C C . SER A 1 83 ? 5.531 -19.134 14.092 1.00 86.44 83 SER A C 1
ATOM 650 O O . SER A 1 83 ? 4.734 -19.375 14.996 1.00 86.44 83 SER A O 1
ATOM 652 N N . GLY A 1 84 ? 5.117 -18.913 12.841 1.00 87.31 84 GLY A N 1
ATOM 653 C CA . GLY A 1 84 ? 3.719 -18.904 12.407 1.00 87.31 84 GLY A CA 1
ATOM 654 C C . GLY A 1 84 ? 2.931 -17.653 12.813 1.00 87.31 84 GLY A C 1
ATOM 655 O O . GLY A 1 84 ? 1.775 -17.507 12.410 1.00 87.31 84 GLY A O 1
ATOM 656 N N . LYS A 1 85 ? 3.537 -16.738 13.584 1.00 91.25 85 LYS A N 1
ATOM 657 C CA . LYS A 1 85 ? 2.916 -15.480 14.021 1.00 91.25 85 LYS A CA 1
ATOM 658 C C . LYS A 1 85 ? 2.931 -14.436 12.910 1.00 91.25 85 LYS A C 1
ATOM 660 O O . LYS A 1 85 ? 3.903 -14.333 12.163 1.00 91.25 85 LYS A O 1
ATOM 665 N N . TRP A 1 86 ? 1.870 -13.637 12.847 1.00 93.75 86 TRP A N 1
ATOM 666 C CA . TRP A 1 86 ? 1.770 -12.515 11.919 1.00 93.75 86 TRP A CA 1
ATOM 667 C C . TRP A 1 86 ? 2.672 -11.355 12.344 1.00 93.75 86 TRP A C 1
ATOM 669 O O . TRP A 1 86 ? 2.686 -10.952 13.506 1.00 93.75 86 TRP A O 1
ATOM 679 N N . SER A 1 87 ? 3.395 -10.794 11.382 1.00 95.75 87 SER A N 1
ATOM 680 C CA . SER A 1 87 ? 4.151 -9.556 11.523 1.00 95.75 87 SER A CA 1
ATOM 681 C C . SER A 1 87 ? 4.059 -8.761 10.233 1.00 95.75 87 SER A C 1
ATOM 683 O O . SER A 1 87 ? 4.183 -9.324 9.150 1.00 95.75 87 SER A O 1
ATOM 685 N N . SER A 1 88 ? 3.815 -7.462 10.347 1.00 96.12 88 SER A N 1
ATOM 686 C CA . SER A 1 88 ? 3.905 -6.552 9.216 1.00 96.12 88 SER A CA 1
ATOM 687 C C . SER A 1 88 ? 5.370 -6.355 8.849 1.00 96.12 88 SER A C 1
ATOM 689 O O . SER A 1 88 ? 6.218 -6.235 9.740 1.00 96.12 88 SER A O 1
ATOM 691 N N . GLN A 1 89 ? 5.640 -6.320 7.549 1.00 93.81 89 GLN A N 1
ATOM 692 C CA . GLN A 1 89 ? 6.951 -5.973 6.999 1.00 93.81 89 GLN A CA 1
ATOM 693 C C . GLN A 1 89 ? 7.223 -4.465 7.059 1.00 93.81 89 GLN A C 1
ATOM 695 O O . GLN A 1 89 ? 8.352 -4.044 6.878 1.00 93.81 89 GLN A O 1
ATOM 700 N N . VAL A 1 90 ? 6.211 -3.631 7.326 1.00 95.69 90 VAL A N 1
ATOM 701 C CA . VAL A 1 90 ? 6.414 -2.185 7.461 1.00 95.69 90 VAL A CA 1
ATOM 702 C C . VAL A 1 90 ? 7.087 -1.868 8.799 1.00 95.69 90 VAL A C 1
ATOM 704 O O . VAL A 1 90 ? 6.589 -2.238 9.867 1.00 95.69 90 VAL A O 1
ATOM 707 N N . ASP A 1 91 ? 8.173 -1.099 8.759 1.00 94.69 91 ASP A N 1
ATOM 708 C CA . ASP A 1 91 ? 8.940 -0.697 9.947 1.00 94.69 91 ASP A CA 1
ATOM 709 C C . ASP A 1 91 ? 8.541 0.684 10.484 1.00 94.69 91 ASP A C 1
ATOM 711 O O . ASP A 1 91 ? 8.665 0.982 11.678 1.00 94.69 91 ASP A O 1
ATOM 715 N N . ALA A 1 92 ? 7.940 1.508 9.626 1.00 94.50 92 ALA A N 1
ATOM 716 C CA . ALA A 1 92 ? 7.465 2.840 9.970 1.00 94.50 92 ALA A CA 1
ATOM 717 C C . ALA A 1 92 ? 6.382 2.832 11.062 1.00 94.50 92 ALA A C 1
ATOM 719 O O . ALA A 1 92 ? 5.205 2.593 10.798 1.00 94.50 92 ALA A O 1
ATOM 720 N N . LYS A 1 93 ? 6.731 3.243 12.288 1.00 94.50 93 LYS A N 1
ATOM 721 C CA . LYS A 1 93 ? 5.776 3.355 13.413 1.00 94.50 93 LYS A CA 1
ATOM 722 C C . LYS A 1 93 ? 4.543 4.204 13.081 1.00 94.50 93 LYS A C 1
ATOM 724 O O . LYS A 1 93 ? 3.446 3.888 13.523 1.00 94.50 93 LYS A O 1
ATOM 729 N N . GLN A 1 94 ? 4.701 5.271 12.293 1.00 92.94 94 GLN A N 1
ATOM 730 C CA . GLN A 1 94 ? 3.599 6.150 11.881 1.00 92.94 94 GLN A CA 1
ATOM 731 C C . GLN A 1 94 ? 2.589 5.507 10.914 1.00 92.94 94 GLN A C 1
ATOM 733 O O . GLN A 1 94 ? 1.517 6.089 10.705 1.00 92.94 94 GLN A O 1
ATOM 738 N N . PHE A 1 95 ? 2.936 4.365 10.308 1.00 97.00 95 PHE A N 1
ATOM 739 C CA . PHE A 1 95 ? 2.053 3.585 9.443 1.00 97.00 95 PHE A CA 1
ATOM 740 C C . PHE A 1 95 ? 0.975 2.841 10.239 1.00 97.00 95 PHE A C 1
ATOM 742 O O . PHE A 1 95 ? -0.135 2.666 9.740 1.00 97.00 95 PHE A O 1
ATOM 749 N N . PHE A 1 96 ? 1.270 2.457 11.481 1.00 98.00 96 PHE A N 1
ATOM 750 C CA . PHE A 1 96 ? 0.324 1.763 12.348 1.00 98.00 96 PHE A CA 1
ATOM 751 C C . PHE A 1 96 ? -0.540 2.747 13.137 1.00 98.00 96 PHE A C 1
ATOM 753 O O . PHE A 1 96 ? -0.105 3.840 13.518 1.00 98.00 96 PHE A O 1
ATOM 760 N N . LEU A 1 97 ? -1.789 2.359 13.367 1.00 98.06 97 LEU A N 1
ATOM 761 C CA . LEU A 1 97 ? -2.750 3.093 14.183 1.00 98.06 97 LEU A CA 1
ATOM 762 C C . LEU A 1 97 ? -2.856 2.505 15.593 1.00 98.06 97 LEU A C 1
ATOM 764 O O . LEU A 1 97 ? -3.125 3.245 16.539 1.00 98.06 97 LEU A O 1
ATOM 768 N N . SER A 1 98 ? -2.581 1.212 15.750 1.00 98.38 98 SER A N 1
ATOM 769 C CA . SER A 1 98 ? -2.390 0.569 17.045 1.00 98.38 98 SER A CA 1
ATOM 770 C C . SER A 1 98 ? -0.916 0.562 17.434 1.00 98.38 98 SER A C 1
ATOM 772 O O . SER A 1 98 ? -0.032 0.338 16.604 1.00 98.38 98 SER A O 1
ATOM 774 N N . ARG A 1 99 ? -0.622 0.689 18.733 1.00 97.19 99 ARG A N 1
ATOM 775 C CA . ARG A 1 99 ? 0.744 0.454 19.242 1.00 97.19 99 ARG A CA 1
ATOM 776 C C . ARG A 1 99 ? 1.200 -0.989 19.048 1.00 97.19 99 ARG A C 1
ATOM 778 O O . ARG A 1 99 ? 2.398 -1.248 18.993 1.00 97.19 99 ARG A O 1
ATOM 785 N N . ARG A 1 100 ? 0.249 -1.919 18.957 1.00 97.31 100 ARG A N 1
ATOM 786 C CA . ARG A 1 100 ? 0.493 -3.343 18.698 1.00 97.31 100 ARG A CA 1
ATOM 787 C C . ARG A 1 100 ? 0.366 -3.695 17.220 1.00 97.31 100 ARG A C 1
ATOM 789 O O . ARG A 1 100 ? 0.568 -4.851 16.861 1.00 97.31 100 ARG A O 1
ATOM 796 N N . GLY A 1 101 ? 0.088 -2.708 16.367 1.00 97.75 101 GLY A N 1
ATOM 797 C CA . GLY A 1 101 ? -0.316 -2.939 14.990 1.00 97.75 101 GLY A CA 1
ATOM 798 C C . GLY A 1 101 ? 0.706 -3.713 14.170 1.00 97.75 101 GLY A C 1
ATOM 799 O O . GLY A 1 101 ? 0.321 -4.539 13.362 1.00 97.75 101 GLY A O 1
ATOM 800 N N . LYS A 1 102 ? 2.010 -3.590 14.435 1.00 97.50 102 LYS A N 1
ATOM 801 C CA . LYS A 1 102 ? 3.010 -4.385 13.705 1.00 97.50 102 LYS A CA 1
ATOM 802 C C . LYS A 1 102 ? 2.818 -5.903 13.848 1.00 97.50 102 LYS A C 1
ATOM 804 O O . LYS A 1 102 ? 3.140 -6.634 12.921 1.00 97.50 102 LYS A O 1
ATOM 809 N N . HIS A 1 103 ? 2.269 -6.387 14.962 1.00 97.19 103 HIS A N 1
ATOM 810 C CA . HIS A 1 103 ? 2.191 -7.825 15.271 1.00 97.19 103 HIS A CA 1
ATOM 811 C C . HIS A 1 103 ? 0.779 -8.317 15.613 1.00 97.19 103 HIS A C 1
ATOM 813 O O . HIS A 1 103 ? 0.603 -9.470 15.999 1.00 97.19 103 HIS A O 1
ATOM 819 N N . ASP A 1 104 ? -0.223 -7.448 15.513 1.00 97.38 104 ASP A N 1
ATOM 820 C CA . ASP A 1 104 ? -1.585 -7.730 15.955 1.00 97.38 104 ASP A CA 1
ATOM 821 C C . ASP A 1 104 ? -2.589 -7.221 14.905 1.00 97.38 104 ASP A C 1
ATOM 823 O O . ASP A 1 104 ? -3.016 -6.061 14.967 1.00 97.38 104 ASP A O 1
ATOM 827 N N . PRO A 1 105 ? -2.931 -8.064 13.905 1.00 97.94 105 PRO A N 1
ATOM 828 C CA . PRO A 1 105 ? -3.850 -7.695 12.830 1.00 97.94 105 PRO A CA 1
ATOM 829 C C . PRO A 1 105 ? -5.221 -7.240 13.319 1.00 97.94 105 PRO A C 1
ATOM 831 O O . PRO A 1 105 ? -5.823 -6.363 12.700 1.00 97.94 105 PRO A O 1
ATOM 834 N N . GLU A 1 106 ? -5.713 -7.818 14.417 1.00 98.38 106 GLU A N 1
ATOM 835 C CA . GLU A 1 106 ? -7.006 -7.462 14.996 1.00 98.38 106 GLU A CA 1
ATOM 836 C C . GLU A 1 106 ? -6.944 -6.084 15.649 1.00 98.38 106 GLU A C 1
ATOM 838 O O . GLU A 1 106 ? -7.754 -5.215 15.324 1.00 98.38 106 GLU A O 1
ATOM 843 N N . ARG A 1 107 ? -5.931 -5.826 16.485 1.00 98.38 107 ARG A N 1
ATOM 844 C CA . ARG A 1 107 ? -5.772 -4.505 17.108 1.00 98.38 107 ARG A CA 1
ATOM 845 C C . ARG A 1 107 ? -5.514 -3.399 16.093 1.00 98.38 107 ARG A C 1
ATOM 847 O O . ARG A 1 107 ? -6.073 -2.314 16.245 1.00 98.38 107 ARG A O 1
ATOM 854 N N . GLU A 1 108 ? -4.738 -3.651 15.038 1.00 98.81 108 GLU A N 1
ATOM 855 C CA . GLU A 1 108 ? -4.560 -2.657 13.971 1.00 98.81 108 GLU A CA 1
ATOM 856 C C . GLU A 1 108 ? -5.873 -2.359 13.243 1.00 98.81 108 GLU A C 1
ATOM 858 O O . GLU A 1 108 ? -6.138 -1.201 12.906 1.00 98.81 108 GLU A O 1
ATOM 863 N N . LEU A 1 109 ? -6.712 -3.375 13.017 1.00 98.88 109 LEU A N 1
ATOM 864 C CA . LEU A 1 109 ? -8.003 -3.183 12.366 1.00 98.88 109 LEU A CA 1
ATOM 865 C C . LEU A 1 109 ? -8.930 -2.344 13.240 1.00 98.88 109 LEU A C 1
ATOM 867 O O . LEU A 1 109 ? -9.493 -1.357 12.774 1.00 98.88 109 LEU A O 1
ATOM 871 N N . GLU A 1 110 ? -9.059 -2.693 14.515 1.00 98.81 110 GLU A N 1
ATOM 872 C CA . GLU A 1 110 ? -9.885 -1.953 15.468 1.00 98.81 110 GLU A CA 1
ATOM 873 C C . GLU A 1 110 ? -9.440 -0.495 15.601 1.00 98.81 110 GLU A C 1
ATOM 875 O O . GLU A 1 110 ? -10.263 0.423 15.521 1.00 98.81 110 GLU A O 1
ATOM 880 N N . ALA A 1 111 ? -8.130 -0.271 15.736 1.00 98.88 111 ALA A N 1
ATOM 881 C CA . ALA A 1 111 ? -7.554 1.064 15.762 1.00 98.88 111 ALA A CA 1
ATOM 882 C C . ALA A 1 111 ? -7.800 1.810 14.443 1.00 98.88 111 ALA A C 1
ATOM 884 O O . ALA A 1 111 ? -8.055 3.013 14.464 1.00 98.88 111 ALA A O 1
ATOM 885 N N . THR A 1 112 ? -7.798 1.107 13.306 1.00 98.81 112 THR A N 1
ATOM 886 C CA . THR A 1 112 ? -8.167 1.666 12.000 1.00 98.81 112 THR A CA 1
ATOM 887 C C . THR A 1 112 ? -9.617 2.132 11.978 1.00 98.81 112 THR A C 1
ATOM 889 O O . THR A 1 112 ? -9.863 3.283 11.615 1.00 98.81 112 THR A O 1
ATOM 892 N N . VAL A 1 113 ? -10.568 1.310 12.439 1.00 98.75 113 VAL A N 1
ATOM 8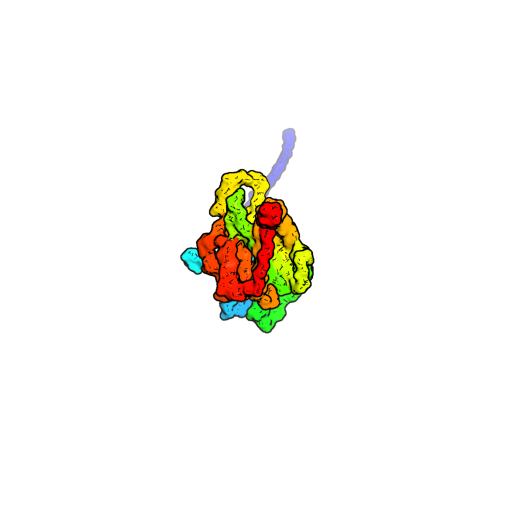93 C CA . VAL A 1 113 ? -11.986 1.698 12.549 1.00 98.75 113 VAL A CA 1
ATOM 894 C C . VAL A 1 113 ? -12.144 2.922 13.454 1.00 98.75 113 VAL A C 1
ATOM 896 O O . VAL A 1 113 ? -12.812 3.885 13.075 1.00 98.75 113 VAL A O 1
ATOM 899 N N . ALA A 1 114 ? -11.504 2.928 14.626 1.00 98.81 114 ALA A N 1
ATOM 900 C CA . ALA A 1 114 ? -11.553 4.059 15.548 1.00 98.81 114 ALA A CA 1
ATOM 901 C C . ALA A 1 114 ? -10.964 5.331 14.925 1.00 98.81 114 ALA A C 1
ATOM 903 O O . ALA A 1 114 ? -11.571 6.400 14.988 1.00 98.81 114 ALA A O 1
ATOM 904 N N . ALA A 1 115 ? -9.817 5.226 14.258 1.00 98.31 115 ALA A N 1
ATOM 905 C CA . ALA A 1 115 ? -9.143 6.366 13.656 1.00 98.31 115 ALA A CA 1
ATOM 906 C C . ALA A 1 115 ? -9.951 7.029 12.528 1.00 98.31 115 ALA A C 1
ATOM 908 O O . ALA A 1 115 ? -9.773 8.226 12.290 1.00 98.31 115 ALA A O 1
ATOM 909 N N . MET A 1 116 ? -10.887 6.319 11.884 1.00 98.06 116 MET A N 1
ATOM 910 C CA . MET A 1 116 ? -11.816 6.930 10.920 1.00 98.06 116 MET A CA 1
ATOM 911 C C . MET A 1 116 ? -12.684 8.031 11.551 1.00 98.06 116 MET A C 1
ATOM 913 O O . MET A 1 116 ? -13.091 8.958 10.852 1.00 98.06 116 MET A O 1
ATOM 917 N N . PHE A 1 117 ? -12.914 7.986 12.870 1.00 97.81 117 PHE A N 1
ATOM 918 C CA . PHE A 1 117 ? -13.641 9.023 13.610 1.00 97.81 117 PHE A CA 1
ATOM 919 C C . PHE A 1 117 ? -12.786 10.245 13.966 1.00 97.81 117 PHE A C 1
ATOM 921 O O . PHE A 1 117 ? -13.320 11.292 14.342 1.00 97.81 117 PHE A O 1
ATOM 928 N N . ALA A 1 118 ? -11.462 10.146 13.852 1.00 96.62 118 ALA A N 1
ATOM 929 C CA . ALA A 1 118 ? -10.564 11.221 14.239 1.00 96.62 118 ALA A CA 1
ATOM 930 C C . ALA A 1 118 ? -10.652 12.401 13.261 1.00 96.62 118 ALA A C 1
ATOM 932 O O . ALA A 1 118 ? -10.441 12.259 12.055 1.00 96.62 118 ALA A O 1
ATOM 933 N N . LYS A 1 119 ? -10.908 13.595 13.804 1.00 95.56 119 LYS A N 1
ATOM 934 C CA . LYS A 1 119 ? -10.993 14.853 13.037 1.00 95.56 119 LYS A CA 1
ATOM 935 C C . LYS A 1 119 ? -9.706 15.677 13.063 1.00 95.56 119 LYS A C 1
ATOM 937 O O . LYS A 1 119 ? -9.579 16.638 12.315 1.00 95.56 119 LYS A O 1
ATOM 942 N N . ARG A 1 120 ? -8.751 15.328 13.931 1.00 95.56 120 ARG A N 1
ATOM 943 C CA . ARG A 1 120 ? -7.505 16.083 14.102 1.00 95.56 120 ARG A CA 1
ATOM 944 C C . ARG A 1 120 ? -6.444 15.604 13.106 1.00 95.56 120 ARG A C 1
ATOM 946 O O . ARG A 1 120 ? -6.050 14.437 13.184 1.00 95.56 120 ARG A O 1
ATOM 953 N N . PRO A 1 121 ? -5.926 16.474 12.223 1.00 95.69 121 PRO A N 1
ATOM 954 C CA . PRO A 1 121 ? -4.828 16.106 11.344 1.00 95.69 121 PRO A CA 1
ATOM 955 C C . PRO A 1 121 ? -3.533 15.857 12.125 1.00 95.69 121 PRO A C 1
ATOM 957 O O . PRO A 1 121 ? -3.249 16.533 13.119 1.00 95.69 121 PRO A O 1
ATOM 960 N N . ARG A 1 122 ? -2.733 14.880 11.687 1.00 93.19 122 ARG A N 1
ATOM 961 C CA . ARG A 1 122 ? -1.499 14.457 12.368 1.00 93.19 122 ARG A CA 1
ATOM 962 C C . ARG A 1 122 ? -0.331 14.298 11.399 1.00 93.19 122 ARG A C 1
ATOM 964 O O . ARG A 1 122 ? -0.510 14.026 10.214 1.00 93.19 122 ARG A O 1
ATOM 971 N N . LYS A 1 123 ? 0.888 14.470 11.923 1.00 89.88 123 LYS A N 1
ATOM 972 C CA . LYS A 1 123 ? 2.139 14.150 11.215 1.00 89.88 123 LYS A CA 1
ATOM 973 C C . LYS A 1 123 ? 2.150 12.668 10.757 1.00 89.88 123 LYS A C 1
ATOM 975 O O . LYS A 1 123 ? 1.450 11.851 11.361 1.00 89.88 123 LYS A O 1
ATOM 980 N N . PRO A 1 124 ? 2.923 12.307 9.714 1.00 88.00 124 PRO A N 1
ATOM 981 C CA . PRO A 1 124 ? 3.852 13.169 8.967 1.00 88.00 124 PRO A CA 1
ATOM 982 C C . PRO A 1 124 ? 3.175 14.072 7.923 1.00 88.00 124 PRO A C 1
ATOM 984 O O . PRO A 1 124 ? 3.624 15.196 7.744 1.00 88.00 124 PRO A O 1
ATOM 987 N N . LEU A 1 125 ? 2.048 13.657 7.331 1.00 89.25 125 LEU A N 1
ATOM 988 C CA . LEU A 1 125 ? 1.396 14.390 6.230 1.00 89.25 125 LEU A CA 1
ATOM 989 C C . LEU A 1 125 ? 0.465 15.534 6.666 1.00 89.25 125 LEU A C 1
ATOM 991 O O . LEU A 1 125 ? -0.059 16.243 5.818 1.00 89.25 125 LEU A O 1
ATOM 995 N N . ARG A 1 126 ? 0.232 15.715 7.975 1.00 94.00 126 ARG A N 1
ATOM 996 C CA . ARG A 1 126 ? -0.776 16.653 8.517 1.00 94.00 126 ARG A CA 1
ATOM 997 C C . ARG A 1 126 ? -2.177 16.383 7.948 1.00 94.00 126 ARG A C 1
ATOM 999 O O . ARG A 1 126 ? -2.921 17.308 7.651 1.00 94.00 126 ARG A O 1
ATOM 1006 N N . LEU A 1 127 ? -2.538 15.103 7.862 1.00 96.12 127 LEU A N 1
ATOM 1007 C CA . LEU A 1 127 ? -3.853 14.612 7.435 1.00 96.12 127 LEU A CA 1
ATOM 1008 C C . LEU A 1 127 ? -4.535 13.857 8.578 1.00 96.12 127 LEU A C 1
ATOM 1010 O O . LEU A 1 127 ? -3.866 13.361 9.490 1.00 96.12 127 LEU A O 1
ATOM 1014 N N . THR A 1 128 ? -5.865 13.770 8.550 1.00 97.19 128 THR A N 1
ATOM 1015 C CA . THR A 1 128 ? -6.602 12.843 9.422 1.00 97.19 128 THR A CA 1
ATOM 1016 C C . THR A 1 128 ? -6.343 11.406 8.975 1.00 97.19 128 THR A C 1
ATOM 1018 O O . THR A 1 128 ? -6.005 11.163 7.815 1.00 97.19 128 THR A O 1
ATOM 1021 N N . ALA A 1 129 ? -6.514 10.430 9.870 1.00 96.94 129 ALA A N 1
ATOM 1022 C CA . ALA A 1 129 ? -6.353 9.022 9.499 1.00 96.94 129 ALA A CA 1
ATOM 1023 C C . ALA A 1 129 ? -7.317 8.619 8.368 1.00 96.94 129 ALA A C 1
ATOM 1025 O O . ALA A 1 129 ? -6.905 7.922 7.446 1.00 96.94 129 ALA A O 1
ATOM 1026 N N . TYR A 1 130 ? -8.538 9.165 8.377 1.00 97.62 130 TYR A N 1
ATOM 1027 C CA . TYR A 1 130 ? -9.539 8.993 7.321 1.00 97.62 130 TYR A CA 1
ATOM 1028 C C . TYR A 1 130 ? -9.052 9.415 5.922 1.00 97.62 130 TYR A C 1
ATOM 1030 O O . TYR A 1 130 ? -9.433 8.806 4.923 1.00 97.62 130 TYR A O 1
ATOM 1038 N N . CYS A 1 131 ? -8.232 10.468 5.831 1.00 97.56 131 CYS A N 1
ATOM 1039 C CA . CYS A 1 131 ? -7.690 10.957 4.558 1.00 97.56 131 CYS A CA 1
ATOM 1040 C C . CYS A 1 131 ? -6.293 10.439 4.235 1.00 97.56 131 CYS A C 1
ATOM 1042 O O . CYS A 1 131 ? -5.854 10.567 3.098 1.00 97.56 131 CYS A O 1
ATOM 1044 N N . ARG A 1 132 ? -5.598 9.870 5.220 1.00 96.69 132 ARG A N 1
ATOM 1045 C CA . ARG A 1 132 ? -4.290 9.247 5.034 1.00 96.69 132 ARG A CA 1
ATOM 1046 C C . ARG A 1 132 ? -4.418 7.806 4.558 1.00 96.69 132 ARG A C 1
ATOM 1048 O O . ARG A 1 132 ? -3.719 7.425 3.632 1.00 96.69 132 ARG A O 1
ATOM 1055 N N . PHE A 1 133 ? -5.307 7.035 5.181 1.00 97.88 133 PHE A N 1
ATOM 1056 C CA . PHE A 1 133 ? -5.491 5.613 4.905 1.00 97.88 133 PHE A CA 1
ATOM 1057 C C . PHE A 1 133 ? -6.722 5.365 4.034 1.00 97.88 133 PHE A C 1
ATOM 1059 O O . PHE A 1 133 ? -7.747 4.839 4.471 1.00 97.88 133 PHE A O 1
ATOM 1066 N N . VAL A 1 134 ? -6.633 5.837 2.794 1.00 97.94 134 VAL A N 1
ATOM 1067 C CA . VAL A 1 134 ? -7.724 5.821 1.815 1.00 97.94 134 VAL A CA 1
ATOM 1068 C C . VAL A 1 134 ? -8.013 4.439 1.230 1.00 97.94 134 VAL A C 1
ATOM 1070 O O . VAL A 1 134 ? -9.164 4.205 0.865 1.00 97.94 134 VAL A O 1
ATOM 1073 N N . ALA A 1 135 ? -7.026 3.543 1.157 1.00 98.50 135 ALA A N 1
ATOM 1074 C CA . ALA A 1 135 ? -7.194 2.150 0.744 1.00 98.50 135 ALA A CA 1
ATOM 1075 C C . ALA A 1 135 ? -7.862 1.350 1.863 1.00 98.50 135 ALA A C 1
ATOM 1077 O O . ALA A 1 135 ? -8.900 0.728 1.641 1.00 98.50 135 ALA A O 1
ATOM 1078 N N . ARG A 1 136 ? -7.356 1.470 3.101 1.00 98.50 136 ARG A N 1
ATOM 1079 C CA . ARG A 1 136 ? -7.977 0.839 4.278 1.00 98.50 136 ARG A CA 1
ATOM 1080 C C . ARG A 1 136 ? -9.407 1.311 4.468 1.00 98.50 136 ARG A C 1
ATOM 1082 O O . ARG A 1 136 ? -10.281 0.499 4.743 1.00 98.50 136 ARG A O 1
ATOM 1089 N N . ARG A 1 137 ? -9.661 2.613 4.301 1.00 97.69 137 ARG A N 1
ATOM 1090 C CA . ARG A 1 137 ? -11.012 3.180 4.369 1.00 97.69 137 ARG A CA 1
ATOM 1091 C C . ARG A 1 137 ? -11.917 2.622 3.273 1.00 97.69 137 ARG A C 1
ATOM 1093 O O . ARG A 1 137 ? -13.059 2.298 3.577 1.00 97.69 137 ARG A O 1
ATOM 1100 N N . GLN A 1 138 ? -11.437 2.559 2.029 1.00 97.38 138 GLN A N 1
ATOM 1101 C CA . GLN A 1 138 ? -12.213 2.030 0.904 1.00 97.38 138 GLN A CA 1
ATOM 1102 C C . GLN A 1 138 ? -12.640 0.588 1.190 1.00 97.38 138 GLN A C 1
ATOM 1104 O O . GLN A 1 138 ? -13.834 0.307 1.253 1.00 97.38 138 GLN A O 1
ATOM 1109 N N . TRP A 1 139 ? -11.670 -0.275 1.498 1.00 98.19 139 TRP A N 1
ATOM 1110 C CA . TRP A 1 139 ? -11.926 -1.669 1.837 1.00 98.19 139 TRP A CA 1
ATOM 1111 C C . TRP A 1 139 ? -12.848 -1.812 3.057 1.00 98.19 139 TRP A C 1
ATOM 1113 O O . TRP A 1 139 ? -13.833 -2.541 3.013 1.00 98.19 139 TRP A O 1
ATOM 1123 N N . LEU A 1 140 ? -12.594 -1.066 4.138 1.00 98.06 140 LEU A N 1
ATOM 1124 C CA . LEU A 1 140 ? -13.443 -1.095 5.330 1.00 98.06 140 LEU A CA 1
ATOM 1125 C C . LEU A 1 140 ? -14.888 -0.691 5.004 1.00 98.06 140 LEU A C 1
ATOM 1127 O O . LEU A 1 140 ? -15.821 -1.320 5.490 1.00 98.06 140 LEU A O 1
ATOM 1131 N N . SER A 1 141 ? -15.087 0.341 4.181 1.00 95.81 141 SER A N 1
ATOM 1132 C CA . SER A 1 141 ? -16.426 0.781 3.783 1.00 95.81 141 SER A CA 1
ATOM 1133 C C . SER A 1 141 ? -17.183 -0.300 3.010 1.00 95.81 141 SER A C 1
ATOM 1135 O O . SER A 1 141 ? -18.388 -0.434 3.207 1.00 95.81 141 SER A O 1
ATOM 1137 N N . GLU A 1 142 ? -16.495 -1.066 2.162 1.00 95.75 142 GLU A N 1
ATOM 1138 C CA . GLU A 1 142 ? -17.077 -2.202 1.438 1.00 95.75 142 GLU A CA 1
ATOM 1139 C C . GLU A 1 142 ? -17.471 -3.326 2.404 1.00 95.75 142 GLU A C 1
ATOM 1141 O O . GLU A 1 142 ? -18.591 -3.828 2.340 1.00 95.75 142 GLU A O 1
ATOM 1146 N N . GLN A 1 143 ? -16.595 -3.671 3.356 1.00 97.69 143 GLN A N 1
ATOM 1147 C CA . GLN A 1 143 ? -16.859 -4.747 4.320 1.00 97.69 143 GLN A CA 1
ATOM 1148 C C . GLN A 1 143 ? -17.968 -4.409 5.327 1.00 97.69 143 GLN A C 1
ATOM 1150 O O . GLN A 1 143 ? -18.666 -5.303 5.796 1.00 97.69 143 GLN A O 1
ATOM 1155 N N . LEU A 1 144 ? -18.141 -3.132 5.682 1.00 96.62 144 LEU A N 1
ATOM 1156 C CA . LEU A 1 144 ? -19.161 -2.699 6.644 1.00 96.62 144 LEU A CA 1
ATOM 1157 C C . LEU A 1 144 ? -20.580 -2.649 6.054 1.00 96.62 144 LEU A C 1
ATOM 1159 O O . LEU A 1 144 ? -21.549 -2.544 6.815 1.00 96.62 144 LEU A O 1
ATOM 1163 N N . GLY A 1 145 ? -20.728 -2.667 4.726 1.00 94.00 145 GLY A N 1
ATOM 1164 C CA . GLY A 1 145 ? -22.022 -2.541 4.052 1.00 94.00 145 GLY A CA 1
ATOM 1165 C C . GLY A 1 145 ? -22.843 -1.357 4.584 1.00 94.00 145 GLY A C 1
ATOM 1166 O O . GLY A 1 145 ? -22.360 -0.226 4.673 1.00 94.00 145 GLY A O 1
ATOM 1167 N N . GLY A 1 146 ? -24.085 -1.614 5.011 1.00 93.75 146 GLY A N 1
ATOM 1168 C CA . GLY A 1 146 ? -24.979 -0.581 5.554 1.00 93.75 146 GLY A CA 1
ATOM 1169 C C . GLY A 1 146 ? -24.441 0.141 6.801 1.00 93.75 146 GLY A C 1
ATOM 1170 O O . GLY A 1 146 ? -24.744 1.320 7.015 1.00 93.75 146 GLY A O 1
ATOM 1171 N N . LEU A 1 147 ? -23.583 -0.514 7.595 1.00 95.56 147 LEU A N 1
ATOM 1172 C CA . LEU A 1 147 ? -22.954 0.103 8.767 1.00 95.56 147 LEU A CA 1
ATOM 1173 C C . LEU A 1 147 ? -21.892 1.140 8.388 1.00 95.56 147 LEU A C 1
ATOM 1175 O O . LEU A 1 147 ? -21.546 1.973 9.225 1.00 95.56 147 LEU A O 1
ATOM 1179 N N . GLY A 1 148 ? -21.416 1.153 7.138 1.00 92.62 148 GLY A N 1
ATOM 1180 C CA . GLY A 1 148 ? -20.464 2.150 6.647 1.00 92.62 148 GLY A CA 1
ATOM 1181 C C . GLY A 1 148 ? -20.976 3.588 6.784 1.00 92.62 148 GLY A C 1
ATOM 1182 O O . GLY A 1 148 ? -20.186 4.512 6.958 1.00 92.62 148 GLY A O 1
ATOM 1183 N N . SER A 1 149 ? -22.300 3.782 6.819 1.00 93.75 149 SER A N 1
ATOM 1184 C CA . SER A 1 149 ? -22.938 5.081 7.082 1.00 93.75 149 SER A CA 1
ATOM 1185 C C . SER A 1 149 ? -22.630 5.671 8.468 1.00 93.75 149 SER A C 1
ATOM 1187 O O . SER A 1 149 ? -22.775 6.878 8.658 1.00 93.75 149 SER A O 1
ATOM 1189 N N . LEU A 1 150 ? -22.171 4.853 9.426 1.00 95.56 150 LEU A N 1
ATOM 1190 C CA . LEU A 1 150 ? -21.742 5.302 10.754 1.00 95.56 150 LEU A CA 1
ATOM 1191 C C . LEU A 1 150 ? -20.352 5.951 10.749 1.00 95.56 150 LEU A C 1
ATOM 1193 O O . LEU A 1 150 ? -20.010 6.643 11.710 1.00 95.56 150 LEU A O 1
ATOM 1197 N N . LEU A 1 151 ? -19.541 5.718 9.712 1.00 95.12 151 LEU A N 1
ATOM 1198 C CA . LEU A 1 151 ? -18.246 6.377 9.577 1.00 95.12 151 LEU A CA 1
ATOM 1199 C C . LEU A 1 151 ? -18.455 7.849 9.193 1.00 95.12 151 LEU A C 1
ATOM 1201 O O . LEU A 1 151 ? -19.180 8.143 8.238 1.00 95.12 151 LEU A O 1
ATOM 1205 N N . PRO A 1 152 ? -17.811 8.802 9.888 1.00 93.19 152 PRO A N 1
ATOM 1206 C CA . PRO A 1 152 ? -17.963 10.204 9.547 1.00 93.19 152 PRO A CA 1
ATOM 1207 C C . PRO A 1 152 ? -17.295 10.492 8.205 1.00 93.19 152 PRO A C 1
ATOM 1209 O O . PRO A 1 152 ? -16.121 10.189 7.994 1.00 93.19 152 PRO A O 1
ATOM 1212 N N . ARG A 1 153 ? -18.033 11.140 7.303 1.00 94.06 153 ARG A N 1
ATOM 1213 C CA . ARG A 1 153 ? -17.487 11.587 6.020 1.00 94.06 153 ARG A CA 1
ATOM 1214 C C . ARG A 1 153 ? -16.572 12.787 6.238 1.00 94.06 153 ARG A C 1
ATOM 1216 O O . ARG A 1 153 ? -16.951 13.757 6.890 1.00 94.06 153 ARG A O 1
ATOM 1223 N N . GLN A 1 154 ? -15.380 12.733 5.655 1.00 95.75 154 GLN A N 1
ATOM 1224 C CA . GLN A 1 154 ? -14.443 13.856 5.621 1.00 95.75 154 GLN A CA 1
ATOM 1225 C C . GLN A 1 154 ? -14.026 14.139 4.181 1.00 95.75 154 GLN A C 1
ATOM 1227 O O . GLN A 1 154 ? -13.980 13.234 3.343 1.00 95.75 154 GLN A O 1
ATOM 1232 N N . ASN A 1 155 ? -13.709 15.399 3.897 1.00 95.31 155 ASN A N 1
ATOM 1233 C CA . ASN A 1 155 ? -13.236 15.801 2.585 1.00 95.31 155 ASN A CA 1
ATOM 1234 C C . ASN A 1 155 ? -11.708 15.656 2.490 1.00 95.31 155 ASN A C 1
ATOM 1236 O O . ASN A 1 155 ? -10.978 16.306 3.234 1.00 95.31 155 ASN A O 1
ATOM 1240 N N . CYS A 1 156 ? -11.227 14.819 1.571 1.00 97.00 156 CYS A N 1
ATOM 1241 C CA . CYS A 1 156 ? -9.804 14.505 1.417 1.00 97.00 156 CYS A CA 1
ATOM 1242 C C . CYS A 1 156 ? -9.229 15.140 0.147 1.00 97.00 156 CYS A C 1
ATOM 1244 O O . CYS A 1 156 ? -8.931 14.443 -0.820 1.00 97.00 156 CYS A O 1
ATOM 1246 N N . GLU A 1 157 ? -9.093 16.467 0.148 1.00 96.44 157 GLU A N 1
ATOM 1247 C CA . GLU A 1 157 ? -8.649 17.232 -1.028 1.00 96.44 157 GLU A CA 1
ATOM 1248 C C . GLU A 1 157 ? -7.255 16.830 -1.527 1.00 96.44 157 GLU A C 1
ATOM 1250 O O . GLU A 1 157 ? -7.059 16.683 -2.731 1.00 96.44 157 GLU A O 1
ATOM 1255 N N . GLU A 1 158 ? -6.305 16.551 -0.630 1.00 95.06 158 GLU A N 1
ATOM 1256 C CA . GLU A 1 158 ? -4.962 16.101 -1.032 1.00 95.06 158 GLU A CA 1
ATOM 1257 C C . GLU A 1 158 ? -4.990 14.759 -1.773 1.00 95.06 158 GLU A C 1
ATOM 1259 O O . GLU A 1 158 ? -4.285 14.577 -2.763 1.00 95.06 158 GLU A O 1
ATOM 1264 N N . PHE A 1 159 ? -5.864 13.837 -1.361 1.00 96.12 159 PHE A N 1
ATOM 1265 C CA . PHE A 1 159 ? -6.037 12.574 -2.073 1.00 96.12 159 PHE A CA 1
ATOM 1266 C C . PHE A 1 159 ? -6.738 12.767 -3.429 1.00 96.12 159 PHE A C 1
ATOM 1268 O O . PHE A 1 159 ? -6.342 12.155 -4.419 1.00 96.12 159 PHE A O 1
ATOM 1275 N N . LYS A 1 160 ? -7.728 13.665 -3.525 1.00 95.88 160 LYS A N 1
ATOM 1276 C CA . LYS A 1 160 ? -8.352 14.005 -4.817 1.00 95.88 160 LYS A CA 1
ATOM 1277 C C . LYS A 1 160 ? -7.337 14.607 -5.793 1.00 95.88 160 LYS A C 1
ATOM 1279 O O . LYS A 1 160 ? -7.329 14.253 -6.970 1.00 95.88 160 LYS A O 1
ATOM 1284 N N . ARG A 1 161 ? -6.463 15.500 -5.309 1.00 95.00 161 ARG A N 1
ATOM 1285 C CA . ARG A 1 161 ? -5.358 16.069 -6.099 1.00 95.00 161 ARG A CA 1
ATOM 1286 C C . ARG A 1 161 ? -4.397 14.984 -6.558 1.00 95.00 161 ARG A C 1
ATOM 1288 O O . ARG A 1 161 ? -4.047 14.969 -7.731 1.00 95.00 161 ARG A O 1
ATOM 1295 N N . TYR A 1 162 ? -4.030 14.069 -5.664 1.00 94.31 162 TYR A N 1
ATOM 1296 C CA . TYR A 1 162 ? -3.208 12.905 -5.982 1.00 94.31 162 TYR A CA 1
ATOM 1297 C C . TYR A 1 162 ? -3.818 12.051 -7.105 1.00 94.31 162 TYR A C 1
ATOM 1299 O O . TYR A 1 162 ? -3.155 11.811 -8.112 1.00 94.31 162 TYR A O 1
ATOM 1307 N N . GLN A 1 163 ? -5.095 11.667 -6.987 1.00 91.88 163 GLN A N 1
ATOM 1308 C CA . GLN A 1 163 ? -5.785 10.882 -8.017 1.00 91.88 163 GLN A CA 1
ATOM 1309 C C . GLN A 1 163 ? -5.837 11.623 -9.356 1.00 91.88 163 GLN A C 1
ATOM 1311 O O . GLN A 1 163 ? -5.521 11.044 -10.392 1.00 91.88 163 GLN A O 1
ATOM 1316 N N . LYS A 1 164 ? -6.176 12.919 -9.345 1.00 91.00 164 LYS A N 1
ATOM 1317 C CA . LYS A 1 164 ? -6.212 13.744 -10.561 1.00 91.00 164 LYS A CA 1
ATOM 1318 C C . LYS A 1 164 ? -4.832 13.883 -11.205 1.00 91.00 164 LYS A C 1
ATOM 1320 O O . LYS A 1 164 ? -4.723 13.862 -12.427 1.00 91.00 164 LYS A O 1
ATOM 1325 N N . PHE A 1 165 ? -3.794 14.056 -10.389 1.00 88.56 165 PHE A N 1
ATOM 1326 C CA . PHE A 1 165 ? -2.417 14.205 -10.846 1.00 88.56 165 PHE A CA 1
ATOM 1327 C C . PHE A 1 165 ? -1.923 12.943 -11.559 1.00 88.56 165 PHE A C 1
ATOM 1329 O O . PHE A 1 165 ? -1.362 13.045 -12.649 1.00 88.56 165 PHE A O 1
ATOM 1336 N N . LEU A 1 166 ? -2.189 11.763 -10.991 1.00 87.69 166 LEU A N 1
ATOM 1337 C CA . LEU A 1 166 ? -1.854 10.493 -11.633 1.00 87.69 166 LEU A CA 1
ATOM 1338 C C . LEU A 1 166 ? -2.736 10.220 -12.861 1.00 87.69 166 LEU A C 1
ATOM 1340 O O . LEU A 1 166 ? -2.208 9.840 -13.905 1.00 87.69 166 LEU A O 1
ATOM 1344 N N . GLY A 1 167 ? -4.047 10.481 -12.768 1.00 80.75 167 GLY A N 1
ATOM 1345 C CA . GLY A 1 167 ? -5.013 10.427 -13.873 1.00 80.75 167 GLY A CA 1
ATOM 1346 C C . GLY A 1 167 ? -4.859 9.180 -14.739 1.00 80.75 167 GLY A C 1
ATOM 1347 O O . GLY A 1 167 ? -4.588 9.319 -15.927 1.00 80.75 167 GLY A O 1
ATOM 1348 N N . THR A 1 168 ? -4.908 8.007 -14.111 1.00 79.56 168 THR A N 1
ATOM 1349 C CA . THR A 1 168 ? -4.367 6.731 -14.611 1.00 79.56 168 THR A CA 1
ATOM 1350 C C . THR A 1 168 ? -5.453 5.763 -15.019 1.00 79.56 168 THR A C 1
ATOM 1352 O O . THR A 1 168 ? -6.456 5.642 -14.326 1.00 79.56 168 THR A O 1
ATOM 1355 N N . GLU A 1 169 ? -5.181 5.001 -16.070 1.00 84.81 169 GLU A N 1
ATOM 1356 C CA . GLU A 1 169 ? -6.063 3.935 -16.554 1.00 84.81 169 GLU A CA 1
ATOM 1357 C C . GLU A 1 169 ? -5.320 2.613 -16.770 1.00 84.81 169 GLU A C 1
ATOM 1359 O O . GLU A 1 169 ? -5.945 1.572 -16.927 1.00 84.81 169 GLU A O 1
ATOM 1364 N N . VAL A 1 170 ? -3.983 2.637 -16.798 1.00 93.50 170 VAL A N 1
ATOM 1365 C CA . VAL A 1 170 ? -3.152 1.466 -17.081 1.00 93.50 170 VAL A CA 1
ATOM 1366 C C . VAL A 1 170 ? -1.936 1.463 -16.162 1.00 93.50 170 VAL A C 1
ATOM 1368 O O . VAL A 1 170 ? -1.323 2.501 -15.916 1.00 93.50 170 VAL A O 1
ATOM 1371 N N . LEU A 1 171 ? -1.548 0.285 -15.681 1.00 96.19 171 LEU A N 1
ATOM 1372 C CA . LEU A 1 171 ? -0.308 0.090 -14.939 1.00 96.19 171 LEU A CA 1
ATOM 1373 C C . LEU A 1 171 ? 0.660 -0.764 -15.760 1.00 96.19 171 LEU A C 1
ATOM 1375 O O . LEU A 1 171 ? 0.287 -1.809 -16.288 1.00 96.19 171 LEU A O 1
ATOM 1379 N N . THR A 1 172 ? 1.910 -0.318 -15.858 1.00 95.56 172 THR A N 1
ATOM 1380 C CA . THR A 1 172 ? 2.952 -0.997 -16.636 1.00 95.56 172 THR A CA 1
ATOM 1381 C C . THR A 1 172 ? 4.182 -1.214 -15.770 1.00 95.56 172 THR A C 1
ATOM 1383 O O . THR A 1 172 ? 4.792 -0.251 -15.304 1.00 95.56 172 THR A O 1
ATOM 1386 N N . VAL A 1 173 ? 4.594 -2.465 -15.579 1.00 95.88 173 VAL A N 1
ATOM 1387 C CA . VAL A 1 173 ? 5.862 -2.780 -14.912 1.00 95.88 173 VAL A CA 1
ATOM 1388 C C . VAL A 1 173 ? 7.003 -2.541 -15.893 1.00 95.88 173 VAL A C 1
ATOM 1390 O O . VAL A 1 173 ? 7.031 -3.098 -16.987 1.00 95.88 173 VAL A O 1
ATOM 1393 N N . ILE A 1 174 ? 7.954 -1.698 -15.508 1.00 93.25 174 ILE A N 1
ATOM 1394 C CA . ILE A 1 174 ? 9.165 -1.424 -16.279 1.00 93.25 174 ILE A CA 1
ATOM 1395 C C . ILE A 1 174 ? 10.312 -2.198 -15.643 1.00 93.25 174 ILE A C 1
ATOM 1397 O O . ILE A 1 174 ? 10.555 -2.069 -14.443 1.00 93.25 174 ILE A O 1
ATOM 1401 N N . PHE A 1 175 ? 11.038 -2.948 -16.464 1.00 91.44 175 PHE A N 1
ATOM 1402 C CA . PHE A 1 175 ? 12.202 -3.735 -16.079 1.00 91.44 175 PHE A CA 1
ATOM 1403 C C . PHE A 1 175 ? 13.421 -3.320 -16.915 1.00 91.44 175 PHE A C 1
ATOM 1405 O O . PHE A 1 175 ? 13.577 -3.755 -18.063 1.00 91.44 175 PHE A O 1
ATOM 1412 N N . PRO A 1 176 ? 14.287 -2.446 -16.380 1.00 85.88 176 PRO A N 1
ATOM 1413 C CA . PRO A 1 176 ? 15.610 -2.211 -16.936 1.00 85.88 176 PRO A CA 1
ATOM 1414 C C . PRO A 1 176 ? 16.510 -3.421 -16.674 1.00 85.88 176 PRO A C 1
ATOM 1416 O O . PRO A 1 176 ? 16.639 -3.881 -15.538 1.00 85.88 176 PRO A O 1
ATOM 1419 N N . ALA A 1 177 ? 17.144 -3.926 -17.730 1.00 80.31 177 ALA A N 1
ATOM 1420 C CA . ALA A 1 177 ? 17.993 -5.107 -17.651 1.00 80.31 177 ALA A CA 1
ATOM 1421 C C . ALA A 1 177 ? 19.199 -4.907 -16.712 1.00 80.31 177 ALA A C 1
ATOM 1423 O O . ALA A 1 177 ? 19.616 -3.785 -16.409 1.00 80.31 177 ALA A O 1
ATOM 1424 N N . ALA A 1 178 ? 19.764 -6.023 -16.255 1.00 73.94 178 ALA A N 1
ATOM 1425 C CA . ALA A 1 178 ? 20.942 -6.043 -15.399 1.00 73.94 178 ALA A CA 1
ATOM 1426 C C . ALA A 1 178 ? 22.135 -5.294 -16.015 1.00 73.94 178 ALA A C 1
ATOM 1428 O O . ALA A 1 178 ? 22.426 -5.438 -17.203 1.00 73.94 178 ALA A O 1
ATOM 1429 N N . GLN A 1 179 ? 22.854 -4.555 -15.168 1.00 67.62 179 GLN A N 1
ATOM 1430 C CA . GLN A 1 179 ? 24.151 -3.960 -15.482 1.00 67.62 179 GLN A CA 1
ATOM 1431 C C . GLN A 1 179 ? 25.205 -4.635 -14.591 1.00 67.62 179 GLN A C 1
ATOM 1433 O O . GLN A 1 179 ? 25.276 -4.315 -13.403 1.00 67.62 179 GLN A O 1
ATOM 1438 N N . PRO A 1 180 ? 26.035 -5.550 -15.125 1.00 61.75 180 PRO A N 1
ATOM 1439 C CA . PRO A 1 180 ? 26.958 -6.350 -14.312 1.00 61.75 180 PRO A CA 1
ATOM 1440 C C . PRO A 1 180 ? 27.994 -5.527 -13.532 1.00 61.75 180 PRO A C 1
ATOM 1442 O O . PRO A 1 180 ? 28.513 -5.982 -12.520 1.00 61.75 180 PRO A O 1
ATOM 1445 N N . ASN A 1 181 ? 28.277 -4.301 -13.982 1.00 61.38 181 ASN A N 1
ATOM 1446 C CA . ASN A 1 181 ? 29.357 -3.465 -13.454 1.00 61.38 181 ASN A CA 1
ATOM 1447 C C . ASN A 1 181 ? 28.981 -2.659 -12.193 1.00 61.38 181 ASN A C 1
ATOM 1449 O O . ASN A 1 181 ? 29.784 -1.848 -11.740 1.00 61.38 181 ASN A O 1
ATOM 1453 N N . SER A 1 182 ? 27.781 -2.839 -11.626 1.00 57.75 182 SER A N 1
ATOM 1454 C CA . SER A 1 182 ? 27.374 -2.197 -10.367 1.00 57.75 182 SER A CA 1
ATOM 1455 C C . SER A 1 182 ? 26.588 -3.175 -9.476 1.00 57.75 182 SER A C 1
ATOM 1457 O O . SER A 1 182 ? 25.561 -3.690 -9.924 1.00 57.75 182 SER A O 1
ATOM 1459 N N . PRO A 1 183 ? 27.008 -3.422 -8.214 1.00 55.03 183 PRO A N 1
ATOM 1460 C CA . PRO A 1 183 ? 26.389 -4.419 -7.330 1.00 55.03 183 PRO A CA 1
ATOM 1461 C C . PRO A 1 183 ? 24.881 -4.244 -7.116 1.00 55.03 183 PRO A C 1
ATOM 1463 O O . PRO A 1 183 ? 24.137 -5.218 -7.136 1.00 55.03 183 PRO A O 1
ATOM 1466 N N . SER A 1 184 ? 24.403 -3.007 -6.979 1.00 53.06 184 SER A N 1
ATOM 1467 C CA . SER A 1 184 ? 22.977 -2.707 -6.765 1.00 53.06 184 SER A CA 1
ATOM 1468 C C . SER A 1 184 ? 22.121 -2.782 -8.024 1.00 53.06 184 SER A C 1
ATOM 1470 O O . SER A 1 184 ? 20.904 -2.641 -7.972 1.00 53.06 184 SER A O 1
ATOM 1472 N N . SER A 1 185 ? 22.764 -2.996 -9.166 1.00 61.34 185 SER A N 1
ATOM 1473 C CA . SER A 1 185 ? 22.165 -3.048 -10.496 1.00 61.34 185 SER A CA 1
ATOM 1474 C C . SER A 1 185 ? 22.422 -4.367 -11.219 1.00 61.34 185 SER A C 1
ATOM 1476 O O . SER A 1 185 ? 21.915 -4.567 -12.328 1.00 61.34 185 SER A O 1
ATOM 1478 N N . ALA A 1 186 ? 23.181 -5.263 -10.587 1.00 62.94 186 ALA A N 1
ATOM 1479 C CA . ALA A 1 186 ? 23.640 -6.525 -11.148 1.00 62.94 186 ALA A CA 1
ATOM 1480 C C . ALA A 1 186 ? 22.490 -7.475 -11.512 1.00 62.94 186 ALA A C 1
ATOM 1482 O O . ALA A 1 186 ? 22.663 -8.330 -12.373 1.00 62.94 186 ALA A O 1
ATOM 1483 N N . PHE A 1 187 ? 21.307 -7.294 -10.916 1.00 65.94 187 PHE A N 1
ATOM 1484 C CA . PHE A 1 187 ? 20.123 -8.124 -11.169 1.00 65.94 187 PHE A CA 1
ATOM 1485 C C . PHE A 1 187 ? 18.981 -7.373 -11.873 1.00 65.94 187 PHE A C 1
ATOM 1487 O O . PHE A 1 187 ? 17.909 -7.935 -12.089 1.00 65.94 187 PHE A O 1
ATOM 1494 N N . GLY A 1 188 ? 19.214 -6.114 -12.261 1.00 73.31 188 GLY A N 1
ATOM 1495 C CA . GLY A 1 188 ? 18.164 -5.201 -12.713 1.00 73.31 188 GLY A CA 1
ATOM 1496 C C . GLY A 1 188 ? 17.300 -4.709 -11.550 1.00 73.31 188 GLY A C 1
ATOM 1497 O O . GLY A 1 188 ? 17.623 -4.915 -10.382 1.00 73.31 188 GLY A O 1
ATOM 1498 N N . HIS A 1 189 ? 16.199 -4.040 -11.867 1.00 83.88 189 HIS A N 1
ATOM 1499 C CA . HIS A 1 189 ? 15.203 -3.603 -10.889 1.00 83.88 189 HIS A CA 1
ATOM 1500 C C . HIS A 1 189 ? 13.862 -3.404 -11.588 1.00 83.88 189 HIS A C 1
ATOM 1502 O O . HIS A 1 189 ? 13.796 -3.349 -12.814 1.00 83.88 189 HIS A O 1
ATOM 1508 N N . THR A 1 190 ? 12.788 -3.268 -10.822 1.00 88.81 190 THR A N 1
ATOM 1509 C CA . THR A 1 190 ? 11.466 -2.964 -11.376 1.00 88.81 190 THR A CA 1
ATOM 1510 C C . THR A 1 190 ? 10.923 -1.664 -10.812 1.00 88.81 190 THR A C 1
ATOM 1512 O O . THR A 1 190 ? 11.181 -1.305 -9.664 1.00 88.81 190 THR A O 1
ATOM 1515 N N . LEU A 1 191 ? 10.121 -0.972 -11.610 1.00 92.00 191 LEU A N 1
ATOM 1516 C CA . LEU A 1 191 ? 9.281 0.139 -11.164 1.00 92.00 191 LEU A CA 1
ATOM 1517 C C . LEU A 1 191 ? 7.926 0.058 -11.873 1.00 92.00 191 LEU A C 1
ATOM 1519 O O . LEU A 1 191 ? 7.805 -0.573 -12.923 1.00 92.00 191 LEU A O 1
ATOM 1523 N N . LEU A 1 192 ? 6.915 0.715 -11.321 1.00 95.25 192 LEU A N 1
ATOM 1524 C CA . LEU A 1 192 ? 5.571 0.728 -11.885 1.00 95.25 192 LEU A CA 1
ATOM 1525 C C . LEU A 1 192 ? 5.309 2.077 -12.533 1.00 95.25 192 LEU A C 1
ATOM 1527 O O . LEU A 1 192 ? 5.299 3.100 -11.853 1.00 95.25 192 LEU A O 1
ATOM 1531 N N . ARG A 1 193 ? 5.107 2.101 -13.846 1.00 95.06 193 ARG A N 1
ATOM 1532 C CA . ARG A 1 193 ? 4.659 3.301 -14.546 1.00 95.06 193 ARG A CA 1
ATOM 1533 C C . ARG A 1 193 ? 3.139 3.353 -14.562 1.00 95.06 193 ARG A C 1
ATOM 1535 O O . ARG A 1 193 ? 2.457 2.344 -14.724 1.00 95.06 193 ARG A O 1
ATOM 1542 N N . VAL A 1 194 ? 2.652 4.565 -14.379 1.00 94.56 194 VAL A N 1
ATOM 1543 C CA . VAL A 1 194 ? 1.257 4.924 -14.211 1.00 94.56 194 VAL A CA 1
ATOM 1544 C C . VAL A 1 194 ? 0.816 5.598 -15.513 1.00 94.56 194 VAL A C 1
ATOM 1546 O O . VAL A 1 194 ? 1.155 6.754 -15.762 1.00 94.56 194 VAL A O 1
ATOM 1549 N N . ASP A 1 195 ? 0.145 4.838 -16.378 1.00 91.25 195 ASP A N 1
ATOM 1550 C CA . ASP A 1 195 ? -0.146 5.180 -17.774 1.00 91.25 195 ASP A CA 1
ATOM 1551 C C . ASP A 1 195 ? -1.603 5.632 -17.990 1.00 91.25 195 ASP A C 1
ATOM 1553 O O . ASP A 1 195 ? -2.517 5.285 -17.235 1.00 91.25 195 ASP A O 1
ATOM 1557 N N . ARG A 1 196 ? -1.822 6.400 -19.064 1.00 86.62 196 ARG A N 1
ATOM 1558 C CA . ARG A 1 196 ? -3.153 6.752 -19.592 1.00 86.62 196 ARG A CA 1
ATOM 1559 C C . ARG A 1 196 ? -3.443 5.953 -20.859 1.00 86.62 196 ARG A C 1
ATOM 1561 O O . ARG A 1 196 ? -2.506 5.505 -21.529 1.00 86.62 196 ARG A O 1
ATOM 1568 N N . LEU A 1 197 ? -4.714 5.804 -21.232 1.00 79.94 197 LEU A N 1
ATOM 1569 C CA . LEU A 1 197 ? -5.060 5.185 -22.511 1.00 79.94 197 LEU A CA 1
ATOM 1570 C C . LEU A 1 197 ? -4.570 6.030 -23.700 1.00 79.94 197 LEU A C 1
ATOM 1572 O O . LEU A 1 197 ? -4.383 7.243 -23.612 1.00 79.94 197 LEU A O 1
ATOM 1576 N N . ASN A 1 198 ? -4.360 5.361 -24.839 1.00 79.50 198 ASN A N 1
ATOM 1577 C CA . ASN A 1 198 ? -4.086 5.979 -26.145 1.00 79.50 198 ASN A CA 1
ATOM 1578 C C . ASN A 1 198 ? -2.862 6.920 -26.210 1.00 79.50 198 ASN A C 1
ATOM 1580 O O . ASN A 1 198 ? -2.829 7.860 -27.001 1.00 79.50 198 ASN A O 1
ATOM 1584 N N . GLN A 1 199 ? -1.820 6.657 -25.417 1.00 82.38 199 GLN A N 1
ATOM 1585 C CA . GLN A 1 199 ? -0.593 7.459 -25.430 1.00 82.38 199 GLN A CA 1
ATOM 1586 C C . GLN A 1 199 ? 0.420 7.016 -26.493 1.00 82.38 199 GLN A C 1
ATOM 1588 O O . GLN A 1 199 ? 0.761 5.831 -26.620 1.00 82.38 199 GLN A O 1
ATOM 1593 N N . ASN A 1 200 ? 0.999 7.999 -27.185 1.00 84.81 200 ASN A N 1
ATOM 1594 C CA . ASN A 1 200 ? 2.163 7.807 -28.049 1.00 84.81 200 ASN A CA 1
ATOM 1595 C C . ASN A 1 200 ? 3.465 7.668 -27.213 1.00 84.81 200 ASN A C 1
ATOM 1597 O O . ASN A 1 200 ? 3.449 7.872 -25.995 1.00 84.81 200 ASN A O 1
ATOM 1601 N N . PRO A 1 201 ? 4.609 7.288 -27.815 1.00 80.62 201 PRO A N 1
ATOM 1602 C CA . PRO A 1 201 ? 5.864 7.127 -27.077 1.00 80.62 201 PRO A CA 1
ATOM 1603 C C . PRO A 1 201 ? 6.342 8.367 -26.313 1.00 80.62 201 PRO A C 1
ATOM 1605 O O . PRO A 1 201 ? 6.869 8.220 -25.214 1.00 80.62 201 PRO A O 1
ATOM 1608 N N . GLU A 1 202 ? 6.140 9.565 -26.859 1.00 82.00 202 GLU A N 1
ATOM 1609 C CA . GLU A 1 202 ? 6.617 10.825 -26.277 1.00 82.00 202 GLU A CA 1
ATOM 1610 C C . GLU A 1 202 ? 5.815 11.216 -25.038 1.00 82.00 202 GLU A C 1
ATOM 1612 O O . GLU A 1 202 ? 6.375 11.444 -23.968 1.00 82.00 202 GLU A O 1
ATOM 1617 N N . THR A 1 203 ? 4.489 11.204 -25.158 1.00 84.12 203 THR A N 1
ATOM 1618 C CA . THR A 1 203 ? 3.563 11.506 -24.057 1.00 84.12 203 THR A CA 1
ATOM 1619 C C . THR A 1 203 ? 3.702 10.518 -22.903 1.00 84.12 203 THR A C 1
ATOM 1621 O O . THR A 1 203 ? 3.581 10.904 -21.744 1.00 84.12 203 THR A O 1
ATOM 1624 N N . ARG A 1 204 ? 4.059 9.262 -23.191 1.00 84.94 204 ARG A N 1
ATOM 1625 C CA . ARG A 1 204 ? 4.319 8.236 -22.175 1.00 84.94 204 ARG A CA 1
ATOM 1626 C C . ARG A 1 204 ? 5.559 8.520 -21.322 1.00 84.94 204 ARG A C 1
ATOM 1628 O O . ARG A 1 204 ? 5.629 8.078 -20.178 1.00 84.94 204 ARG A O 1
ATOM 1635 N N . MET A 1 205 ? 6.539 9.267 -21.839 1.00 82.81 205 MET A N 1
ATOM 1636 C CA . MET A 1 205 ? 7.704 9.685 -21.045 1.00 82.81 205 MET A CA 1
ATOM 1637 C C . MET A 1 205 ? 7.322 10.663 -19.927 1.00 82.81 205 MET A C 1
ATOM 1639 O O . MET A 1 205 ? 8.004 10.726 -18.906 1.00 82.81 205 MET A O 1
ATOM 1643 N N . LEU A 1 206 ? 6.220 11.395 -20.107 1.00 86.00 206 LEU A N 1
ATOM 1644 C CA . LEU A 1 206 ? 5.718 12.387 -19.156 1.00 86.00 206 LEU A CA 1
ATOM 1645 C C . LEU A 1 206 ? 4.883 11.771 -18.025 1.00 86.00 206 LEU A C 1
ATOM 1647 O O . LEU A 1 206 ? 4.475 12.484 -17.111 1.00 86.00 206 LEU A O 1
ATOM 1651 N N . ASN A 1 207 ? 4.633 10.462 -18.075 1.00 91.38 207 ASN A N 1
ATOM 1652 C CA . ASN A 1 207 ? 3.889 9.758 -17.040 1.00 91.38 207 ASN A CA 1
ATOM 1653 C C . ASN A 1 207 ? 4.656 9.695 -15.721 1.00 91.38 207 ASN A C 1
ATOM 1655 O O . ASN A 1 207 ? 5.874 9.879 -15.657 1.00 91.38 207 ASN A O 1
ATOM 1659 N N . MET A 1 208 ? 3.928 9.385 -14.654 1.00 93.00 208 MET A N 1
ATOM 1660 C CA . MET A 1 208 ? 4.512 9.176 -13.337 1.00 93.00 208 MET A CA 1
ATOM 1661 C C . MET A 1 208 ? 4.920 7.718 -13.152 1.00 93.00 208 MET A C 1
ATOM 1663 O O . MET A 1 208 ? 4.410 6.805 -13.803 1.00 93.00 208 MET A O 1
ATOM 1667 N N . SER A 1 209 ? 5.856 7.500 -12.241 1.00 93.12 209 SER A N 1
ATOM 1668 C CA . SER A 1 209 ? 6.281 6.173 -11.823 1.00 93.12 209 SER A CA 1
ATOM 1669 C C . SER A 1 209 ? 6.270 6.054 -10.311 1.00 93.12 209 SER A C 1
ATOM 1671 O O . SER A 1 209 ? 6.622 7.005 -9.618 1.00 93.12 209 SER A O 1
ATOM 1673 N N . ILE A 1 210 ? 5.869 4.886 -9.824 1.00 94.50 210 ILE A N 1
ATOM 1674 C CA . ILE A 1 210 ? 5.994 4.454 -8.440 1.00 94.50 210 ILE A CA 1
ATOM 1675 C C . ILE A 1 210 ? 7.220 3.546 -8.373 1.00 94.50 210 ILE A C 1
ATOM 1677 O O . ILE A 1 210 ? 7.287 2.517 -9.052 1.00 94.50 210 ILE A O 1
ATOM 1681 N N . ASN A 1 211 ? 8.209 3.938 -7.579 1.00 90.56 211 ASN A N 1
ATOM 1682 C CA . ASN A 1 211 ? 9.453 3.198 -7.416 1.00 90.56 211 ASN A CA 1
ATOM 1683 C C . ASN A 1 211 ? 9.732 2.925 -5.941 1.00 90.56 211 ASN A C 1
ATOM 1685 O O . ASN A 1 211 ? 9.473 3.776 -5.095 1.00 90.56 211 ASN A O 1
ATOM 1689 N N . PHE A 1 212 ? 10.313 1.765 -5.651 1.00 89.88 212 PHE A N 1
ATOM 1690 C CA . PHE A 1 212 ? 10.850 1.445 -4.336 1.00 89.88 212 PHE A CA 1
ATOM 1691 C C . PHE A 1 212 ? 12.374 1.459 -4.398 1.00 89.88 212 PHE A C 1
ATOM 1693 O O . PHE A 1 212 ? 12.958 0.830 -5.281 1.00 89.88 212 PHE A O 1
ATOM 1700 N N . ALA A 1 213 ? 13.018 2.210 -3.510 1.00 85.12 213 ALA A N 1
ATOM 1701 C CA . ALA A 1 213 ? 14.471 2.334 -3.487 1.00 85.12 213 ALA A CA 1
ATOM 1702 C C . ALA A 1 213 ? 14.989 2.559 -2.065 1.00 85.12 213 ALA A C 1
ATOM 1704 O O . ALA A 1 213 ? 14.291 3.144 -1.235 1.00 85.12 213 ALA A O 1
ATOM 1705 N N . ALA A 1 214 ? 16.224 2.123 -1.827 1.00 84.38 214 ALA A N 1
ATOM 1706 C CA . ALA A 1 214 ? 16.967 2.418 -0.610 1.00 84.38 214 ALA A CA 1
ATOM 1707 C C . ALA A 1 214 ? 17.339 3.907 -0.537 1.00 84.38 214 ALA A C 1
ATOM 1709 O O . ALA A 1 214 ? 17.791 4.495 -1.523 1.00 84.38 214 ALA A O 1
ATOM 1710 N N . GLU A 1 215 ? 17.197 4.506 0.641 1.00 82.44 215 GLU A N 1
ATOM 1711 C CA . GLU A 1 215 ? 17.790 5.795 0.976 1.00 82.44 215 GLU A CA 1
ATOM 1712 C C . GLU A 1 215 ? 19.211 5.581 1.492 1.00 82.44 215 GLU A C 1
ATOM 1714 O O . GLU A 1 215 ? 19.431 5.081 2.594 1.00 82.44 215 GLU A O 1
ATOM 1719 N N . VAL A 1 216 ? 20.182 5.955 0.664 1.00 79.44 216 VAL A N 1
ATOM 1720 C CA . VAL A 1 216 ? 21.606 5.767 0.936 1.00 79.44 216 VAL A CA 1
ATOM 1721 C C . VAL A 1 216 ? 22.217 7.140 1.222 1.00 79.44 216 VAL A C 1
ATOM 1723 O O . VAL A 1 216 ? 22.127 8.016 0.359 1.00 79.44 216 VAL A O 1
ATOM 1726 N N . PRO A 1 217 ? 22.814 7.364 2.406 1.00 78.88 217 PRO A N 1
ATOM 1727 C CA . PRO A 1 217 ? 23.520 8.607 2.701 1.00 78.88 217 PRO A CA 1
ATOM 1728 C C . PRO A 1 217 ? 24.680 8.853 1.725 1.00 78.88 217 PRO A C 1
ATOM 1730 O O . PRO A 1 217 ? 25.360 7.917 1.307 1.00 78.88 217 PRO A O 1
ATOM 1733 N N . GLU A 1 218 ? 24.942 10.118 1.392 1.00 74.25 218 GLU A N 1
ATOM 1734 C CA . GLU A 1 218 ? 25.950 10.502 0.385 1.00 74.25 218 GLU A CA 1
ATOM 1735 C C . GLU A 1 218 ? 27.391 10.110 0.764 1.00 74.25 218 GLU A C 1
ATOM 1737 O O . GLU A 1 218 ? 28.254 10.000 -0.102 1.00 74.25 218 GLU A O 1
ATOM 1742 N N . ASN A 1 219 ? 27.662 9.876 2.049 1.00 79.62 219 ASN A N 1
ATOM 1743 C CA . ASN A 1 219 ? 28.992 9.620 2.605 1.00 79.62 219 ASN A CA 1
ATOM 1744 C C . ASN A 1 219 ? 29.262 8.143 2.954 1.00 79.62 219 ASN A C 1
ATOM 1746 O O . ASN A 1 219 ? 30.190 7.849 3.710 1.00 79.62 219 ASN A O 1
ATOM 1750 N N . VAL A 1 220 ? 28.465 7.203 2.438 1.00 78.62 220 VAL A N 1
ATOM 1751 C CA . VAL A 1 220 ? 28.685 5.769 2.676 1.00 78.62 220 VAL A CA 1
ATOM 1752 C C . VAL A 1 220 ? 29.867 5.263 1.843 1.00 78.62 220 VAL A C 1
ATOM 1754 O O . VAL A 1 220 ? 29.898 5.411 0.624 1.00 78.62 220 VAL A O 1
ATOM 1757 N N . SER A 1 221 ? 30.843 4.628 2.496 1.00 79.69 221 SER A N 1
ATOM 1758 C CA . SER A 1 221 ? 31.977 3.992 1.814 1.00 79.69 221 SER A CA 1
ATOM 1759 C C . SER A 1 221 ? 31.533 2.776 0.992 1.00 79.69 221 SER A C 1
ATOM 1761 O O . SER A 1 221 ? 30.558 2.114 1.338 1.00 79.69 221 SER A O 1
ATOM 1763 N N . THR A 1 222 ? 32.271 2.408 -0.059 1.00 77.50 222 THR A N 1
ATOM 1764 C CA . THR A 1 222 ? 31.936 1.236 -0.894 1.00 77.50 222 THR A CA 1
ATOM 1765 C C . THR A 1 222 ? 31.780 -0.069 -0.091 1.00 77.50 222 THR A C 1
ATOM 1767 O O . THR A 1 222 ? 30.792 -0.771 -0.309 1.00 77.50 222 THR A O 1
ATOM 1770 N N . PRO A 1 223 ? 32.658 -0.407 0.882 1.00 75.38 223 PRO A N 1
ATOM 1771 C CA . PRO A 1 223 ? 32.429 -1.566 1.749 1.00 75.38 223 PRO A CA 1
ATOM 1772 C C . PRO A 1 223 ? 31.189 -1.407 2.639 1.00 75.38 223 PRO A C 1
ATOM 1774 O O . PRO A 1 223 ? 30.426 -2.357 2.796 1.00 75.38 223 PRO A O 1
ATOM 1777 N N . GLY A 1 224 ? 30.951 -0.204 3.177 1.00 73.00 224 GLY A N 1
ATOM 1778 C CA . GLY A 1 224 ? 29.762 0.101 3.979 1.00 73.00 224 GLY A CA 1
ATOM 1779 C C . GLY A 1 224 ? 28.461 -0.024 3.184 1.00 73.00 224 GLY A C 1
ATOM 1780 O O . GLY A 1 224 ? 27.464 -0.500 3.714 1.00 73.00 224 GLY A O 1
ATOM 1781 N N . TYR A 1 225 ? 28.487 0.314 1.895 1.00 75.44 225 TYR A N 1
ATOM 1782 C 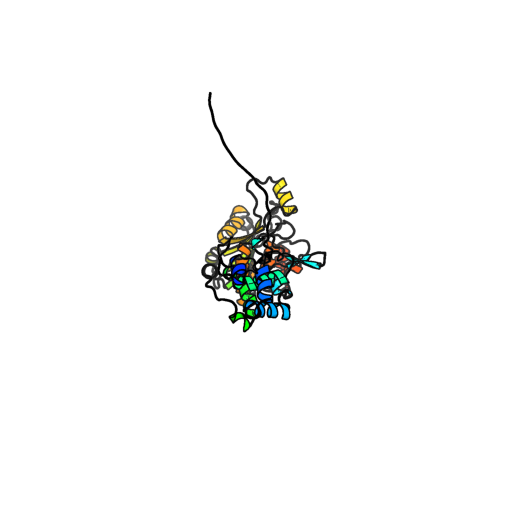CA . TYR A 1 225 ? 27.365 0.147 0.977 1.00 75.44 225 TYR A CA 1
ATOM 1783 C C . TYR A 1 225 ? 27.004 -1.324 0.774 1.00 75.44 225 TYR A C 1
ATOM 1785 O O . TYR A 1 225 ? 25.835 -1.695 0.843 1.00 75.44 225 TYR A O 1
ATOM 1793 N N . ILE A 1 226 ? 28.016 -2.169 0.563 1.00 73.94 226 ILE A N 1
ATOM 1794 C CA . ILE A 1 226 ? 27.827 -3.609 0.370 1.00 73.94 226 ILE A CA 1
ATOM 1795 C C . ILE A 1 226 ? 27.326 -4.249 1.667 1.00 73.94 226 ILE A C 1
ATOM 1797 O O . ILE A 1 226 ? 26.299 -4.917 1.651 1.00 73.94 226 ILE A O 1
ATOM 1801 N N . ILE A 1 227 ? 28.002 -4.014 2.797 1.00 74.69 227 ILE A N 1
ATOM 1802 C CA . ILE A 1 227 ? 27.612 -4.596 4.092 1.00 74.69 227 ILE A CA 1
ATOM 1803 C C . ILE A 1 227 ? 26.216 -4.114 4.497 1.00 74.69 227 ILE A C 1
ATOM 1805 O O . ILE A 1 227 ? 25.377 -4.931 4.868 1.00 74.69 227 ILE A O 1
ATOM 1809 N N . GLY A 1 228 ? 25.940 -2.813 4.367 1.00 74.06 228 GLY A N 1
ATOM 1810 C CA . GLY A 1 228 ? 24.626 -2.238 4.644 1.00 74.06 228 GLY A CA 1
ATOM 1811 C C . GLY A 1 228 ? 23.533 -2.848 3.769 1.00 74.06 228 GLY A C 1
ATOM 1812 O O . GLY A 1 228 ? 22.502 -3.261 4.285 1.00 74.06 228 GLY A O 1
ATOM 1813 N N . GLY A 1 229 ? 23.775 -3.003 2.466 1.00 70.69 229 GLY A N 1
ATOM 1814 C CA . GLY A 1 229 ? 22.812 -3.605 1.541 1.00 70.69 229 GLY A CA 1
ATOM 1815 C C . GLY A 1 229 ? 22.554 -5.096 1.775 1.00 70.69 229 GLY A C 1
ATOM 1816 O O . GLY A 1 229 ? 21.450 -5.578 1.528 1.00 70.69 229 GLY A O 1
ATOM 1817 N N . LEU A 1 230 ? 23.551 -5.836 2.267 1.00 72.94 230 LEU A N 1
ATOM 1818 C CA . LEU A 1 230 ? 23.409 -7.250 2.631 1.00 72.94 230 LEU A CA 1
ATOM 1819 C C . LEU A 1 230 ? 22.704 -7.444 3.977 1.00 72.94 230 LEU A C 1
ATOM 1821 O O . LEU A 1 230 ? 22.001 -8.434 4.155 1.00 72.94 230 LEU A O 1
ATOM 1825 N N . ALA A 1 231 ? 22.901 -6.516 4.916 1.00 78.19 231 ALA A N 1
ATOM 1826 C CA . ALA A 1 231 ? 22.412 -6.625 6.287 1.00 78.19 231 ALA A CA 1
ATOM 1827 C C . ALA A 1 231 ? 21.092 -5.879 6.557 1.00 78.19 231 ALA A C 1
ATOM 1829 O O . ALA A 1 231 ? 20.604 -5.942 7.683 1.00 78.19 231 ALA A O 1
ATOM 1830 N N . GLY A 1 232 ? 20.514 -5.182 5.571 1.00 77.50 232 GLY A N 1
ATOM 1831 C CA . GLY A 1 232 ? 19.267 -4.425 5.761 1.00 77.50 232 GLY A CA 1
ATOM 1832 C C . GLY A 1 232 ? 19.464 -3.010 6.313 1.00 77.50 232 GLY A C 1
ATOM 1833 O O . GLY A 1 232 ? 18.543 -2.417 6.851 1.00 77.50 232 GLY A O 1
ATOM 1834 N N . GLY A 1 233 ? 20.673 -2.455 6.225 1.00 79.50 233 GLY A N 1
ATOM 1835 C CA . GLY A 1 233 ? 21.068 -1.210 6.892 1.00 79.50 233 GLY A CA 1
ATOM 1836 C C . GLY A 1 233 ? 20.563 0.090 6.254 1.00 79.50 233 GLY A C 1
ATOM 1837 O O . GLY A 1 233 ? 21.011 1.160 6.664 1.00 79.50 233 GLY A O 1
ATOM 1838 N N . PHE A 1 234 ? 19.682 0.025 5.252 1.00 83.81 234 PHE A N 1
ATOM 1839 C CA . PHE A 1 234 ? 19.123 1.200 4.575 1.00 83.81 234 PHE A CA 1
ATOM 1840 C C . PHE A 1 234 ? 17.599 1.207 4.646 1.00 83.81 234 PHE A C 1
ATOM 1842 O O . PHE A 1 234 ? 16.968 0.169 4.484 1.00 83.81 234 PHE A O 1
ATOM 1849 N N . GLU A 1 235 ? 16.999 2.389 4.791 1.00 88.50 235 GLU A N 1
ATOM 1850 C CA . GLU A 1 235 ? 15.543 2.525 4.706 1.00 88.50 235 GLU A CA 1
ATOM 1851 C C . GLU A 1 235 ? 15.089 2.453 3.241 1.00 88.50 235 GLU A C 1
ATOM 1853 O O . GLU A 1 235 ? 15.413 3.315 2.424 1.00 88.50 235 GLU A O 1
ATOM 1858 N N . GLY A 1 236 ? 14.292 1.448 2.900 1.00 90.50 236 GLY A N 1
ATOM 1859 C CA . GLY A 1 236 ? 13.581 1.344 1.635 1.00 90.50 236 GLY A CA 1
ATOM 1860 C C . GLY A 1 236 ? 12.273 2.130 1.664 1.00 90.50 236 GLY A C 1
ATOM 1861 O O . GLY A 1 236 ? 11.465 1.963 2.580 1.00 90.50 236 GLY A O 1
ATOM 1862 N N . LYS A 1 237 ? 12.033 2.983 0.660 1.00 92.62 237 LYS A N 1
ATOM 1863 C CA . LYS A 1 237 ? 10.807 3.796 0.566 1.00 92.62 237 LYS A CA 1
ATOM 1864 C C . LYS A 1 237 ? 10.202 3.792 -0.827 1.00 92.62 237 LYS A C 1
ATOM 1866 O O . LYS A 1 237 ? 10.911 3.796 -1.836 1.00 92.62 237 LYS A O 1
ATOM 1871 N N . PHE A 1 238 ? 8.872 3.872 -0.865 1.00 93.38 238 PHE A N 1
ATOM 1872 C CA . PHE A 1 238 ? 8.141 4.183 -2.086 1.00 93.38 238 PHE A CA 1
ATOM 1873 C C . PHE A 1 238 ? 8.239 5.671 -2.403 1.00 93.38 238 PHE A C 1
ATOM 1875 O O . PHE A 1 238 ? 8.071 6.528 -1.536 1.00 93.38 238 PHE A O 1
ATOM 1882 N N . ARG A 1 239 ? 8.477 5.982 -3.672 1.00 91.19 239 ARG A N 1
ATOM 1883 C CA . ARG A 1 239 ? 8.502 7.341 -4.200 1.00 91.19 239 ARG A CA 1
ATOM 1884 C C . ARG A 1 239 ? 7.682 7.411 -5.476 1.00 91.19 239 ARG A C 1
ATOM 1886 O O . ARG A 1 239 ? 7.517 6.421 -6.184 1.00 91.19 239 ARG A O 1
ATOM 1893 N N . ILE A 1 240 ? 7.160 8.604 -5.740 1.00 91.75 240 ILE A N 1
ATOM 1894 C CA . ILE A 1 240 ? 6.457 8.921 -6.978 1.00 91.75 240 ILE A CA 1
ATOM 1895 C C . ILE A 1 240 ? 7.278 9.961 -7.713 1.00 91.75 240 ILE A C 1
ATOM 1897 O O . ILE A 1 240 ? 7.463 11.073 -7.221 1.00 91.75 240 ILE A O 1
ATOM 1901 N N . LEU A 1 241 ? 7.805 9.577 -8.869 1.00 90.75 241 LEU A N 1
ATOM 1902 C CA . LEU A 1 241 ? 8.756 10.372 -9.636 1.00 90.75 241 LEU A CA 1
ATOM 1903 C C . LEU A 1 241 ? 8.338 10.427 -11.108 1.00 90.75 241 LEU A C 1
ATOM 1905 O O . LEU A 1 241 ? 7.797 9.440 -11.619 1.00 90.75 241 LEU A O 1
ATOM 1909 N N . PRO A 1 242 ? 8.600 11.539 -11.817 1.00 91.19 242 PRO A N 1
ATOM 1910 C CA . PRO A 1 242 ? 8.382 11.598 -13.256 1.00 91.19 242 PRO A CA 1
ATOM 1911 C C . PRO A 1 242 ? 9.201 10.527 -13.981 1.00 91.19 242 PRO A C 1
ATOM 1913 O O . PRO A 1 242 ? 10.404 10.386 -13.746 1.00 91.19 242 PRO A O 1
ATOM 1916 N N . TYR A 1 243 ? 8.569 9.778 -14.880 1.00 90.31 243 TYR A N 1
ATOM 1917 C CA . TYR A 1 243 ? 9.194 8.630 -15.532 1.00 90.31 243 TYR A CA 1
ATOM 1918 C C . TYR A 1 243 ? 10.379 9.027 -16.422 1.00 90.31 243 TYR A C 1
ATOM 1920 O O . TYR A 1 243 ? 11.376 8.305 -16.460 1.00 90.31 243 TYR A O 1
ATOM 1928 N N . TYR A 1 244 ? 10.343 10.197 -17.073 1.00 86.06 244 TYR A N 1
ATOM 1929 C CA . TYR A 1 244 ? 11.460 10.678 -17.896 1.00 86.06 244 TYR A CA 1
ATOM 1930 C C . TYR A 1 244 ? 12.785 10.783 -17.119 1.00 86.06 244 TYR A C 1
ATOM 1932 O O . TYR A 1 244 ? 13.846 10.562 -17.703 1.00 86.06 244 TYR A O 1
ATOM 1940 N N . MET A 1 245 ? 12.745 11.074 -15.810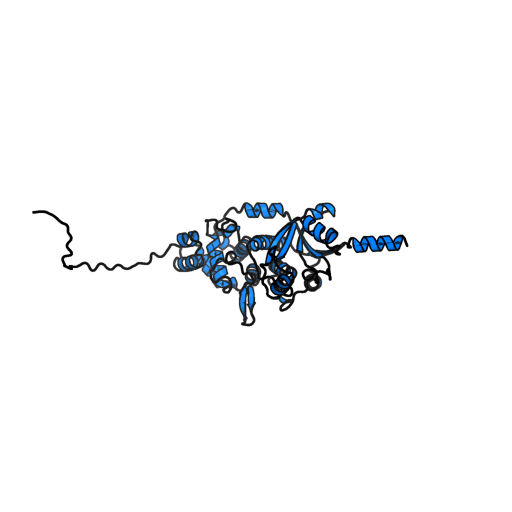 1.00 84.81 245 MET A N 1
ATOM 1941 C CA . MET A 1 245 ? 13.947 11.125 -14.967 1.00 84.81 245 MET A CA 1
ATOM 1942 C C . MET A 1 245 ? 14.604 9.745 -14.890 1.00 84.81 245 MET A C 1
ATOM 1944 O O . MET A 1 245 ? 15.813 9.619 -15.075 1.00 84.81 245 MET A O 1
ATOM 1948 N N . LYS A 1 246 ? 13.790 8.701 -14.700 1.00 83.19 246 LYS A N 1
ATOM 1949 C CA . LYS A 1 246 ? 14.246 7.309 -14.678 1.00 83.19 246 LYS A CA 1
ATOM 1950 C C . LYS A 1 246 ? 14.665 6.811 -16.054 1.00 83.19 246 LYS A C 1
ATOM 1952 O O . LYS A 1 246 ? 15.684 6.144 -16.182 1.00 83.19 246 LYS A O 1
ATOM 1957 N N . LEU A 1 247 ? 13.947 7.197 -17.105 1.00 79.12 247 LEU A N 1
ATOM 1958 C CA . LEU A 1 247 ? 14.329 6.855 -18.472 1.00 79.12 247 LEU A CA 1
ATOM 1959 C C . LEU A 1 247 ? 15.697 7.443 -18.852 1.00 79.12 247 LEU A C 1
ATOM 1961 O O . LEU A 1 247 ? 16.502 6.758 -19.482 1.00 79.12 247 LEU A O 1
ATOM 1965 N N . ARG A 1 248 ? 15.968 8.693 -18.453 1.00 76.50 248 ARG A N 1
ATOM 1966 C CA . ARG A 1 248 ? 17.263 9.353 -18.649 1.00 76.50 248 ARG A CA 1
ATOM 1967 C C . ARG A 1 248 ? 18.386 8.606 -17.931 1.00 76.50 248 ARG A C 1
ATOM 1969 O O . ARG A 1 248 ? 19.397 8.314 -18.560 1.00 76.50 248 ARG A O 1
ATOM 1976 N N . GLU A 1 249 ? 18.180 8.255 -16.664 1.00 73.06 249 GLU A N 1
ATOM 1977 C CA . GLU A 1 249 ? 19.108 7.438 -15.871 1.00 73.06 249 GLU A CA 1
ATOM 1978 C C . GLU A 1 249 ? 19.439 6.119 -16.600 1.00 73.06 249 GLU A C 1
ATOM 1980 O O . GLU A 1 249 ? 20.591 5.862 -16.943 1.00 73.06 249 GLU A O 1
ATOM 1985 N N . TYR A 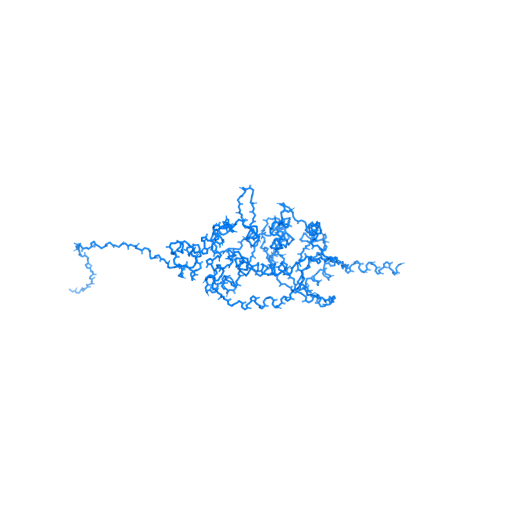1 250 ? 18.430 5.334 -16.987 1.00 72.25 250 TYR A N 1
ATOM 1986 C CA . TYR A 1 250 ? 18.669 4.006 -17.567 1.00 72.25 250 TYR A CA 1
ATOM 1987 C C . TYR A 1 250 ? 19.216 4.027 -18.996 1.00 72.25 250 TYR A C 1
ATOM 1989 O O . TYR A 1 250 ? 20.007 3.156 -19.360 1.00 72.25 250 TYR A O 1
ATOM 1997 N N . ARG A 1 251 ? 18.796 4.985 -19.832 1.00 66.25 251 ARG A N 1
ATOM 1998 C CA . ARG A 1 251 ? 19.213 5.032 -21.244 1.00 66.25 251 ARG A CA 1
ATOM 1999 C C . ARG A 1 251 ? 20.508 5.793 -21.466 1.00 66.25 251 ARG A C 1
ATOM 2001 O O . ARG A 1 251 ? 21.284 5.370 -22.317 1.00 66.25 251 ARG A O 1
ATOM 2008 N N . GLN A 1 252 ? 20.706 6.917 -20.778 1.00 60.19 252 GLN A N 1
ATOM 2009 C CA . GLN A 1 252 ? 21.847 7.801 -21.032 1.00 60.19 252 GLN A CA 1
ATOM 2010 C C . GLN A 1 252 ? 23.025 7.509 -20.109 1.00 60.19 252 GLN A C 1
ATOM 2012 O O . GLN A 1 252 ? 24.159 7.609 -20.559 1.00 60.19 252 GLN A O 1
ATOM 2017 N N . ILE A 1 253 ? 22.767 7.144 -18.850 1.00 58.28 253 ILE A N 1
ATOM 2018 C CA . ILE A 1 253 ? 23.835 6.888 -17.877 1.00 58.28 253 ILE A CA 1
ATOM 2019 C C . ILE A 1 253 ? 24.214 5.411 -17.926 1.00 58.28 253 ILE A C 1
ATOM 2021 O O . ILE A 1 253 ? 25.370 5.072 -18.166 1.00 58.28 253 ILE A O 1
ATOM 2025 N N . ASP A 1 254 ? 23.222 4.527 -17.819 1.00 63.97 254 ASP A N 1
ATOM 2026 C CA . ASP A 1 254 ? 23.511 3.100 -17.681 1.00 63.97 254 ASP A CA 1
ATOM 2027 C C . ASP A 1 254 ? 23.526 2.324 -19.006 1.00 63.97 254 ASP A C 1
ATOM 2029 O O . ASP A 1 254 ? 24.029 1.204 -19.055 1.00 63.97 254 ASP A O 1
ATOM 2033 N N . SER A 1 255 ? 22.982 2.893 -20.088 1.00 74.00 255 SER A N 1
ATOM 2034 C CA . SER A 1 255 ? 22.842 2.227 -21.394 1.00 74.00 255 SER A CA 1
ATOM 2035 C C . SER A 1 255 ? 22.204 0.830 -21.305 1.00 74.00 255 SER A C 1
ATOM 2037 O O . SER A 1 255 ? 22.724 -0.142 -21.860 1.00 74.00 255 SER A O 1
ATOM 2039 N N . ARG A 1 256 ? 21.052 0.725 -20.634 1.00 78.56 256 ARG A N 1
ATOM 2040 C CA . ARG A 1 256 ? 20.327 -0.542 -20.438 1.00 78.56 256 ARG A CA 1
ATOM 2041 C C . ARG A 1 256 ? 19.224 -0.764 -21.462 1.00 78.56 256 ARG A C 1
ATOM 2043 O O . ARG A 1 256 ? 18.595 0.177 -21.946 1.00 78.56 256 ARG A O 1
ATOM 2050 N N . ASP A 1 257 ? 18.979 -2.037 -21.748 1.00 85.31 257 ASP A N 1
ATOM 2051 C CA . ASP A 1 257 ? 17.741 -2.474 -22.383 1.00 85.31 257 ASP A CA 1
ATOM 2052 C C . ASP A 1 257 ? 16.572 -2.286 -21.414 1.00 85.31 257 ASP A C 1
ATOM 2054 O O . ASP A 1 257 ? 16.716 -2.510 -20.209 1.00 85.31 257 ASP A O 1
ATOM 2058 N N . ILE A 1 258 ? 15.409 -1.910 -21.937 1.00 88.69 258 ILE A N 1
ATOM 2059 C CA . ILE A 1 258 ? 14.207 -1.682 -21.137 1.00 88.69 258 ILE A CA 1
ATOM 2060 C C . ILE A 1 258 ? 13.081 -2.554 -21.670 1.00 88.69 258 ILE A C 1
ATOM 2062 O O . ILE A 1 258 ? 12.718 -2.471 -22.845 1.00 88.69 258 ILE A O 1
ATOM 2066 N N . TRP A 1 259 ? 12.505 -3.347 -20.775 1.00 91.81 259 TRP A N 1
ATOM 2067 C CA . TRP A 1 259 ? 11.286 -4.099 -21.016 1.00 91.81 259 TRP A CA 1
ATOM 2068 C C . TRP A 1 259 ? 10.120 -3.451 -20.286 1.00 91.81 259 TRP A C 1
ATOM 2070 O O . TRP A 1 259 ? 10.268 -2.942 -19.175 1.00 91.81 259 TRP A O 1
ATOM 2080 N N . GLU A 1 260 ? 8.956 -3.466 -20.913 1.00 93.75 260 GLU A N 1
ATOM 2081 C CA . GLU A 1 260 ? 7.733 -2.909 -20.359 1.00 93.75 260 GLU A CA 1
ATOM 2082 C C . GLU A 1 260 ? 6.614 -3.933 -20.468 1.00 93.75 260 GLU A C 1
ATOM 2084 O O . GLU A 1 260 ? 6.298 -4.385 -21.568 1.00 93.75 260 GLU A O 1
ATOM 2089 N N . TYR A 1 261 ? 6.022 -4.268 -19.329 1.00 95.25 261 TYR A N 1
ATOM 2090 C CA . TYR A 1 261 ? 4.986 -5.277 -19.172 1.00 95.25 261 TYR A CA 1
ATOM 2091 C C . TYR A 1 261 ? 3.713 -4.573 -18.723 1.00 95.25 261 TYR A C 1
ATOM 2093 O O . TYR A 1 261 ? 3.555 -4.224 -17.552 1.00 95.25 261 TYR A O 1
ATOM 2101 N N . GLN A 1 262 ? 2.837 -4.284 -19.679 1.00 95.50 262 GLN A N 1
ATOM 2102 C CA . GLN A 1 262 ? 1.527 -3.718 -19.388 1.00 95.50 262 GLN A CA 1
ATOM 2103 C C . GLN A 1 262 ? 0.703 -4.775 -18.657 1.00 95.50 262 GLN A C 1
ATOM 2105 O O . GLN A 1 262 ? 0.556 -5.884 -19.172 1.00 95.50 262 GLN A O 1
ATOM 2110 N N . LEU A 1 263 ? 0.179 -4.432 -17.483 1.00 96.75 263 LEU A N 1
ATOM 2111 C CA . LEU A 1 263 ? -0.600 -5.356 -16.671 1.00 96.75 263 LEU A CA 1
ATOM 2112 C C . LEU A 1 263 ? -2.043 -5.452 -17.180 1.00 96.75 263 LEU A C 1
ATOM 2114 O O . LEU A 1 263 ? -2.614 -4.454 -17.629 1.00 96.75 263 LEU A O 1
ATOM 2118 N N . ASP A 1 264 ? -2.619 -6.648 -17.103 1.00 96.06 264 ASP A N 1
ATOM 2119 C CA . ASP A 1 264 ? -4.045 -6.885 -17.321 1.00 96.06 264 ASP A CA 1
ATOM 2120 C C . ASP A 1 264 ? -4.767 -6.790 -15.972 1.00 96.06 264 ASP A C 1
ATOM 2122 O O . ASP A 1 264 ? -4.772 -7.730 -15.178 1.00 96.06 264 ASP A O 1
ATOM 2126 N N . LEU A 1 265 ? -5.264 -5.590 -15.667 1.00 95.88 265 LEU A N 1
ATOM 2127 C CA . LEU A 1 265 ? -5.926 -5.254 -14.408 1.00 95.88 265 LEU A CA 1
ATOM 2128 C C . LEU A 1 265 ? -7.259 -4.576 -14.691 1.00 95.88 265 LEU A C 1
ATOM 2130 O O . LEU A 1 265 ? -7.343 -3.715 -15.570 1.00 95.88 265 LEU A O 1
ATOM 2134 N N . GLU A 1 266 ? -8.258 -4.910 -13.884 1.00 95.50 266 GLU A N 1
ATOM 2135 C CA . GLU A 1 266 ? -9.544 -4.220 -13.886 1.00 95.50 266 GLU A CA 1
ATOM 2136 C C . GLU A 1 266 ? -9.425 -2.815 -13.262 1.00 95.50 266 GLU A C 1
ATOM 2138 O O . GLU A 1 266 ? -8.555 -2.582 -12.407 1.00 95.50 266 GLU A O 1
ATOM 2143 N N . PRO A 1 267 ? -10.301 -1.860 -13.630 1.00 94.62 267 PRO A N 1
ATOM 2144 C CA . PRO A 1 267 ? -10.274 -0.499 -13.092 1.00 94.62 267 PRO A CA 1
ATOM 2145 C C . PRO A 1 267 ? -10.282 -0.435 -11.556 1.00 94.62 267 PRO A C 1
ATOM 2147 O O . PRO A 1 267 ? -9.570 0.379 -10.965 1.00 94.62 267 PRO A O 1
ATOM 2150 N N . GLU A 1 268 ? -11.029 -1.319 -10.893 1.00 94.94 268 GLU A N 1
ATOM 2151 C CA . GLU A 1 268 ? -11.115 -1.398 -9.432 1.00 94.94 268 GLU A CA 1
ATOM 2152 C C . GLU A 1 268 ? -9.790 -1.852 -8.806 1.00 94.94 268 GLU A C 1
ATOM 2154 O O . GLU A 1 268 ? -9.381 -1.340 -7.760 1.00 94.94 268 GLU A O 1
ATOM 2159 N N . GLN A 1 269 ? -9.081 -2.778 -9.461 1.00 96.94 269 GLN A N 1
ATOM 2160 C CA . GLN A 1 269 ? -7.758 -3.222 -9.021 1.00 96.94 269 GLN A CA 1
ATOM 2161 C C . GLN A 1 269 ? -6.742 -2.083 -9.137 1.00 96.94 269 GLN A C 1
ATOM 2163 O O . GLN A 1 269 ? -5.951 -1.866 -8.217 1.00 96.94 269 GLN A O 1
ATOM 2168 N N . ILE A 1 270 ? -6.790 -1.320 -10.234 1.00 96.69 270 ILE A N 1
ATOM 2169 C CA . ILE A 1 270 ? -5.928 -0.150 -10.438 1.00 96.69 270 ILE A CA 1
ATOM 2170 C C . ILE A 1 270 ? -6.206 0.914 -9.368 1.00 96.69 270 ILE A C 1
ATOM 2172 O O . ILE A 1 270 ? -5.261 1.393 -8.737 1.00 96.69 270 ILE A O 1
ATOM 2176 N N . ASP A 1 271 ? -7.472 1.258 -9.106 1.00 95.94 271 ASP A N 1
ATOM 2177 C CA . ASP A 1 271 ? -7.828 2.238 -8.068 1.00 95.94 271 ASP A C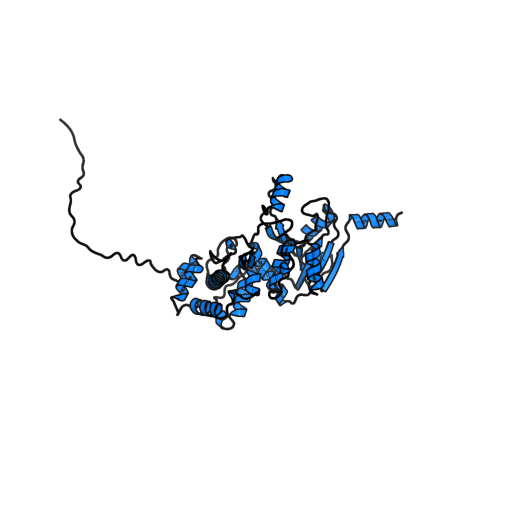A 1
ATOM 2178 C C . ASP A 1 271 ? -7.351 1.787 -6.680 1.00 95.94 271 ASP A C 1
ATOM 2180 O O . ASP A 1 271 ? -6.762 2.581 -5.941 1.00 95.94 271 ASP A O 1
ATOM 2184 N N . MET A 1 272 ? -7.515 0.504 -6.338 1.00 97.62 272 MET A N 1
ATOM 2185 C CA . MET A 1 272 ? -7.039 -0.037 -5.064 1.00 97.62 272 MET A CA 1
ATOM 2186 C C . MET A 1 272 ? -5.510 0.024 -4.937 1.00 97.62 272 MET A C 1
ATOM 2188 O O . MET A 1 272 ? -5.003 0.466 -3.903 1.00 97.62 272 MET A O 1
ATOM 2192 N N . ILE A 1 273 ? -4.766 -0.340 -5.988 1.00 97.81 273 ILE A N 1
ATOM 2193 C CA . ILE A 1 273 ? -3.297 -0.236 -6.009 1.00 97.81 273 ILE A CA 1
ATOM 2194 C C . ILE A 1 273 ? -2.855 1.218 -5.813 1.00 97.81 273 ILE A C 1
ATOM 2196 O O . ILE A 1 273 ? -1.955 1.484 -5.018 1.00 97.81 273 ILE A O 1
ATOM 2200 N N . LEU A 1 274 ? -3.485 2.180 -6.493 1.00 96.81 274 LEU A N 1
ATOM 2201 C CA . LEU A 1 274 ? -3.113 3.595 -6.386 1.00 96.81 274 LEU A CA 1
ATOM 2202 C C . LEU A 1 274 ? -3.475 4.194 -5.022 1.00 96.81 274 LEU A C 1
ATOM 2204 O O . LEU A 1 274 ? -2.703 4.972 -4.457 1.00 96.81 274 LEU A O 1
ATOM 2208 N N . ARG A 1 275 ? -4.615 3.806 -4.441 1.00 97.75 275 ARG A N 1
ATOM 2209 C CA . ARG A 1 275 ? -4.948 4.143 -3.050 1.00 97.75 275 ARG A CA 1
ATOM 2210 C C . ARG A 1 275 ? -3.903 3.601 -2.089 1.00 97.75 275 ARG A C 1
ATOM 2212 O O . ARG A 1 275 ? -3.474 4.328 -1.198 1.00 97.75 275 ARG A O 1
ATOM 2219 N N . HIS A 1 276 ? -3.498 2.348 -2.268 1.00 98.06 276 HIS A N 1
ATOM 2220 C CA . HIS A 1 276 ? -2.495 1.712 -1.419 1.00 98.06 276 HIS A CA 1
ATOM 2221 C C . HIS A 1 276 ? -1.136 2.396 -1.570 1.00 98.06 276 HIS A C 1
ATOM 2223 O O . HIS A 1 276 ? -0.508 2.755 -0.577 1.00 98.06 276 HIS A O 1
ATOM 2229 N N . ALA A 1 277 ? -0.732 2.711 -2.803 1.00 97.12 277 ALA A N 1
ATOM 2230 C CA . ALA A 1 277 ? 0.490 3.457 -3.093 1.00 97.12 277 ALA A CA 1
ATOM 2231 C C . ALA A 1 277 ? 0.527 4.818 -2.381 1.00 97.12 277 ALA A C 1
ATOM 2233 O O . ALA A 1 277 ? 1.582 5.218 -1.891 1.00 97.12 277 ALA A O 1
ATOM 2234 N N . TYR A 1 278 ? -0.614 5.508 -2.267 1.00 96.69 278 TYR A N 1
ATOM 2235 C CA . TYR A 1 278 ? -0.725 6.742 -1.484 1.00 96.69 278 TYR A CA 1
ATOM 2236 C C . TYR A 1 278 ? -0.441 6.521 0.010 1.00 96.69 278 TYR A C 1
ATOM 2238 O O . TYR A 1 278 ? 0.284 7.310 0.620 1.00 96.69 278 TYR A O 1
ATOM 2246 N N . GLU A 1 279 ? -0.958 5.440 0.603 1.00 97.31 279 GLU A N 1
ATOM 2247 C CA . GLU A 1 279 ? -0.669 5.088 2.001 1.00 97.31 279 GLU A CA 1
ATOM 2248 C C . GLU A 1 279 ? 0.806 4.725 2.212 1.00 97.31 279 GLU A C 1
ATOM 2250 O O . GLU A 1 279 ? 1.380 5.028 3.262 1.00 97.31 279 GLU A O 1
ATOM 2255 N N . MET A 1 280 ? 1.433 4.108 1.206 1.00 96.44 280 MET A N 1
ATOM 2256 C CA . MET A 1 280 ? 2.831 3.679 1.261 1.00 96.44 280 MET A CA 1
ATOM 2257 C C . MET A 1 280 ? 3.832 4.836 1.280 1.00 96.44 280 MET A C 1
ATOM 2259 O O . MET A 1 280 ? 4.972 4.633 1.687 1.00 96.44 280 MET A O 1
ATOM 2263 N N . LEU A 1 281 ? 3.426 6.063 0.932 1.00 93.12 281 LEU A N 1
ATOM 2264 C CA . LEU A 1 281 ? 4.311 7.238 0.943 1.00 93.12 281 LEU A CA 1
ATOM 2265 C C . LEU A 1 281 ? 4.855 7.598 2.338 1.00 93.12 281 LEU A C 1
ATOM 2267 O O . LEU A 1 281 ? 5.813 8.360 2.444 1.00 93.12 281 LEU A O 1
ATOM 2271 N N . ILE A 1 282 ? 4.242 7.089 3.412 1.00 92.81 282 ILE A N 1
ATOM 2272 C CA . ILE A 1 282 ? 4.704 7.301 4.796 1.00 92.81 282 ILE A CA 1
ATOM 2273 C C . ILE A 1 282 ? 5.379 6.072 5.413 1.00 92.81 282 ILE A C 1
ATOM 2275 O O . ILE A 1 282 ? 5.816 6.143 6.569 1.00 92.81 282 ILE A O 1
ATOM 2279 N N . ALA A 1 283 ? 5.406 4.962 4.677 1.00 93.75 283 ALA A N 1
ATOM 2280 C CA . ALA A 1 283 ? 5.997 3.705 5.096 1.00 93.75 283 ALA A CA 1
ATOM 2281 C C . ALA A 1 283 ? 7.488 3.659 4.732 1.00 93.75 283 ALA A C 1
ATOM 2283 O O . ALA A 1 283 ? 7.931 4.277 3.763 1.00 93.75 283 ALA A O 1
ATOM 2284 N N . HIS A 1 284 ? 8.249 2.912 5.521 1.00 92.69 284 HIS A N 1
ATOM 2285 C CA . HIS A 1 284 ? 9.601 2.479 5.196 1.00 92.69 284 HIS A CA 1
ATOM 2286 C C . HIS A 1 284 ? 9.778 1.036 5.663 1.00 92.69 284 HIS A C 1
ATOM 2288 O O . HIS A 1 284 ? 8.998 0.561 6.497 1.00 92.69 284 HIS A O 1
ATOM 2294 N N . TYR A 1 285 ? 10.793 0.391 5.105 1.00 92.00 285 TYR A N 1
ATOM 2295 C CA . TYR A 1 285 ? 11.152 -1.005 5.325 1.00 92.00 285 TYR A CA 1
ATOM 2296 C C . TYR A 1 285 ? 12.674 -1.097 5.444 1.00 92.00 285 TYR A C 1
ATOM 2298 O O . TYR A 1 285 ? 13.370 -0.276 4.837 1.00 92.00 285 TYR A O 1
ATOM 2306 N N . ASP A 1 286 ? 13.190 -2.093 6.147 1.00 83.88 286 ASP A N 1
ATOM 2307 C CA . ASP A 1 286 ? 14.604 -2.456 6.068 1.00 83.88 286 ASP A CA 1
ATOM 2308 C C . ASP A 1 286 ? 14.918 -3.003 4.658 1.00 83.88 286 ASP A C 1
ATOM 2310 O O . ASP A 1 286 ? 14.309 -3.962 4.184 1.00 83.88 286 ASP A O 1
ATOM 2314 N N . TYR A 1 287 ? 15.836 -2.357 3.930 1.00 79.19 287 TYR A N 1
ATOM 2315 C CA . TYR A 1 287 ? 16.137 -2.691 2.534 1.00 79.19 287 TYR A CA 1
ATOM 2316 C C . TYR A 1 287 ? 17.280 -3.700 2.433 1.00 79.19 287 TYR A C 1
ATOM 2318 O O . TYR A 1 287 ? 18.435 -3.368 2.721 1.00 79.19 287 TYR A O 1
ATOM 2326 N N . TYR A 1 288 ? 16.988 -4.885 1.896 1.00 74.81 288 TYR A N 1
ATOM 2327 C CA . TYR A 1 288 ? 17.986 -5.909 1.588 1.00 74.81 288 TYR A CA 1
ATOM 2328 C C . TYR A 1 288 ? 18.210 -6.009 0.068 1.00 74.81 288 TYR A C 1
ATOM 2330 O O . TYR A 1 288 ? 17.321 -5.757 -0.743 1.00 74.81 288 TYR A O 1
ATOM 2338 N N . PHE A 1 289 ? 19.426 -6.337 -0.375 1.00 70.00 289 PHE A N 1
ATOM 2339 C CA . PHE A 1 289 ? 19.724 -6.457 -1.813 1.00 70.00 289 PHE A CA 1
ATOM 2340 C C . PHE A 1 289 ? 19.086 -7.705 -2.438 1.00 70.00 289 PHE A C 1
ATOM 2342 O O . PHE A 1 289 ? 18.618 -7.668 -3.579 1.00 70.00 289 PHE A O 1
ATOM 2349 N N . PHE A 1 290 ? 19.050 -8.802 -1.683 1.00 67.75 290 PHE A N 1
ATOM 2350 C CA . PHE A 1 290 ? 18.662 -10.122 -2.178 1.00 67.75 290 PHE A CA 1
ATOM 2351 C C . PHE A 1 290 ? 17.252 -10.565 -1.776 1.00 67.75 290 PHE A C 1
ATOM 2353 O O . PHE A 1 290 ? 16.636 -11.351 -2.493 1.00 67.75 290 PHE A O 1
ATOM 2360 N N . SER A 1 291 ? 16.729 -10.034 -0.678 1.00 66.19 291 SER A N 1
ATOM 2361 C CA . SER A 1 291 ? 15.351 -10.176 -0.192 1.00 66.19 291 SER A CA 1
ATOM 2362 C C . SER A 1 291 ? 14.751 -8.778 -0.043 1.00 66.19 291 SER A C 1
ATOM 2364 O O . SER A 1 291 ? 15.503 -7.818 -0.069 1.00 66.19 291 SER A O 1
ATOM 2366 N N . GLU A 1 292 ? 13.427 -8.619 0.045 1.00 75.06 292 GLU A N 1
ATOM 2367 C CA . GLU A 1 292 ? 12.803 -7.322 0.416 1.00 75.06 292 GLU A CA 1
ATOM 2368 C C . GLU A 1 292 ? 13.340 -6.099 -0.373 1.00 75.06 292 GLU A C 1
ATOM 2370 O O . GLU A 1 292 ? 13.495 -4.987 0.127 1.00 75.06 292 GLU A O 1
ATOM 2375 N N . ASN A 1 293 ? 13.654 -6.320 -1.654 1.00 77.00 293 ASN A N 1
ATOM 2376 C CA . ASN A 1 293 ? 14.222 -5.312 -2.542 1.00 77.00 293 ASN A CA 1
ATOM 2377 C C . ASN A 1 293 ? 13.131 -4.589 -3.350 1.00 77.00 293 ASN A C 1
ATOM 2379 O O . ASN A 1 293 ? 11.930 -4.829 -3.200 1.00 77.00 293 ASN A O 1
ATOM 2383 N N . CYS A 1 294 ? 13.552 -3.710 -4.263 1.00 81.38 294 CYS A N 1
ATOM 2384 C CA . CYS A 1 294 ? 12.662 -2.984 -5.177 1.00 81.38 294 CYS A CA 1
ATOM 2385 C C . CYS A 1 294 ? 11.611 -3.846 -5.885 1.00 81.38 294 CYS A C 1
ATOM 2387 O O . CYS A 1 294 ? 10.470 -3.411 -6.027 1.00 81.38 294 CYS A O 1
ATOM 2389 N N . SER A 1 295 ? 11.973 -5.057 -6.305 1.00 84.06 295 SER A N 1
ATOM 2390 C CA . SER A 1 295 ? 11.062 -5.928 -7.047 1.00 84.06 295 SER A CA 1
ATOM 2391 C C . SER A 1 295 ? 10.104 -6.657 -6.119 1.00 84.06 295 SER A C 1
ATOM 2393 O O . SER A 1 295 ? 8.927 -6.789 -6.444 1.00 84.06 295 SER A O 1
ATOM 2395 N N . TYR A 1 296 ? 10.576 -7.039 -4.932 1.00 89.50 296 TYR A N 1
ATOM 2396 C CA . TYR A 1 296 ? 9.739 -7.632 -3.896 1.00 89.50 296 TYR A CA 1
ATOM 2397 C C . TYR A 1 296 ? 8.647 -6.667 -3.429 1.00 89.50 296 TYR A C 1
ATOM 2399 O O . TYR A 1 296 ? 7.461 -6.980 -3.508 1.00 89.50 296 TYR A O 1
ATOM 2407 N N . HIS A 1 297 ? 9.025 -5.461 -2.997 1.00 91.88 297 HIS A N 1
ATOM 2408 C CA . HIS A 1 297 ? 8.044 -4.505 -2.490 1.00 91.88 297 HIS A CA 1
ATOM 2409 C C . HIS A 1 297 ? 7.125 -3.980 -3.590 1.00 91.88 297 HIS A C 1
ATOM 2411 O O . HIS A 1 297 ? 5.966 -3.684 -3.306 1.00 91.88 297 HIS A O 1
ATOM 2417 N N . LEU A 1 298 ? 7.574 -3.934 -4.850 1.00 92.25 298 LEU A N 1
ATOM 2418 C CA . LEU A 1 298 ? 6.664 -3.637 -5.952 1.00 92.25 298 LEU A CA 1
ATOM 2419 C C . LEU A 1 298 ? 5.576 -4.707 -6.101 1.00 92.25 298 LEU A C 1
ATOM 2421 O O . LEU A 1 298 ? 4.410 -4.353 -6.245 1.00 92.25 298 LEU A O 1
ATOM 2425 N N . LEU A 1 299 ? 5.920 -5.994 -6.017 1.00 92.69 299 LEU A N 1
ATOM 2426 C CA . LEU A 1 299 ? 4.912 -7.055 -5.995 1.00 92.69 299 LEU A CA 1
ATOM 2427 C C . LEU A 1 299 ? 4.016 -6.963 -4.747 1.00 92.69 299 LEU A C 1
ATOM 2429 O O . LEU A 1 299 ? 2.803 -7.077 -4.875 1.00 92.69 299 LEU A O 1
ATOM 2433 N N . SER A 1 300 ? 4.578 -6.661 -3.571 1.00 93.00 300 SER A N 1
ATOM 2434 C CA . SER A 1 300 ? 3.799 -6.468 -2.334 1.00 93.0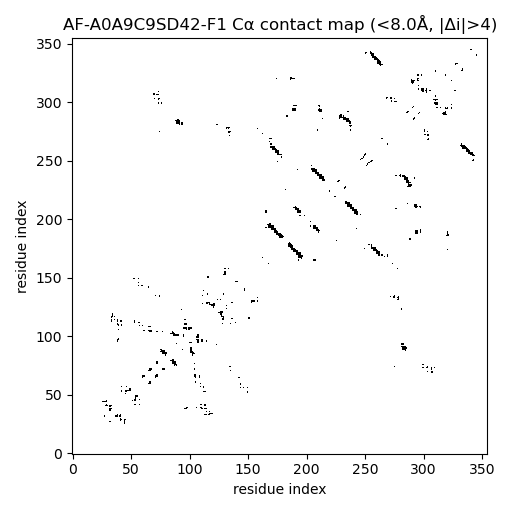0 300 SER A CA 1
ATOM 2435 C C . SER A 1 300 ? 2.803 -5.306 -2.442 1.00 93.00 300 SER A C 1
ATOM 2437 O O . SER A 1 300 ? 1.709 -5.350 -1.885 1.00 93.00 300 SER A O 1
ATOM 2439 N N . LEU A 1 301 ? 3.144 -4.257 -3.200 1.00 95.44 301 LEU A N 1
ATOM 2440 C CA . LEU A 1 301 ? 2.215 -3.176 -3.533 1.00 95.44 301 LEU A CA 1
ATOM 2441 C C . LEU A 1 301 ? 1.066 -3.668 -4.430 1.00 95.44 301 LEU A C 1
ATOM 2443 O O . LEU A 1 301 ? -0.054 -3.187 -4.283 1.00 95.44 301 LEU A O 1
ATOM 2447 N N . LEU A 1 302 ? 1.330 -4.607 -5.343 1.00 96.38 302 LEU A N 1
ATOM 2448 C CA . LEU A 1 302 ? 0.331 -5.187 -6.248 1.00 96.38 302 LEU A CA 1
ATOM 2449 C C . LEU A 1 302 ? -0.556 -6.249 -5.577 1.00 96.38 302 LEU A C 1
ATOM 2451 O O . LEU A 1 302 ? -1.649 -6.510 -6.073 1.00 96.38 302 LEU A O 1
ATOM 2455 N N . ASP A 1 303 ? -0.144 -6.827 -4.444 1.00 96.31 303 ASP A N 1
ATOM 2456 C CA . ASP A 1 303 ? -0.901 -7.874 -3.737 1.00 96.31 303 ASP A CA 1
ATOM 2457 C C . ASP A 1 303 ? -2.331 -7.454 -3.366 1.00 96.31 303 ASP A C 1
ATOM 2459 O O . ASP A 1 303 ? -3.220 -8.300 -3.309 1.00 96.31 303 ASP A O 1
ATOM 2463 N N . VAL A 1 304 ? -2.600 -6.155 -3.183 1.00 97.44 304 VAL A N 1
ATOM 2464 C CA . VAL A 1 304 ? -3.961 -5.648 -2.913 1.00 97.44 304 VAL A CA 1
ATOM 2465 C C . VAL A 1 304 ? -4.940 -5.860 -4.073 1.00 97.44 304 VAL A C 1
ATOM 2467 O O . VAL A 1 304 ? -6.148 -5.831 -3.855 1.00 97.44 304 VAL A O 1
ATOM 2470 N N . ALA A 1 305 ? -4.447 -6.100 -5.290 1.00 96.38 305 ALA A N 1
ATOM 2471 C CA . ALA A 1 305 ? -5.269 -6.515 -6.427 1.00 96.38 305 ALA A CA 1
ATOM 2472 C C . ALA A 1 305 ? -5.510 -8.034 -6.470 1.00 96.38 305 ALA A C 1
ATOM 2474 O O . ALA A 1 305 ? -6.424 -8.486 -7.160 1.00 96.38 305 ALA A O 1
ATOM 2475 N N . PHE A 1 306 ? -4.716 -8.819 -5.731 1.00 94.94 306 PHE A N 1
ATOM 2476 C CA . PHE A 1 306 ? -4.740 -10.285 -5.732 1.00 94.94 306 PHE A CA 1
ATOM 2477 C C . PHE A 1 306 ? -4.650 -10.883 -4.315 1.00 94.94 306 PHE A C 1
ATOM 2479 O O . PHE A 1 306 ? -3.858 -11.800 -4.085 1.00 94.94 306 PHE A O 1
ATOM 2486 N N . PRO A 1 307 ? -5.458 -10.417 -3.347 1.00 93.50 307 PRO A N 1
ATOM 2487 C CA . PRO A 1 307 ? -5.221 -10.701 -1.934 1.00 93.50 307 PRO A CA 1
ATOM 2488 C C . PRO A 1 307 ? -5.320 -12.190 -1.572 1.00 93.50 307 PRO A C 1
ATOM 2490 O O . PRO A 1 307 ? -4.637 -12.641 -0.661 1.00 93.50 307 PRO A O 1
ATOM 2493 N N . GLU A 1 308 ? -6.141 -12.966 -2.285 1.00 93.75 308 GLU A N 1
ATOM 2494 C CA . GLU A 1 308 ? -6.308 -14.413 -2.062 1.00 93.75 308 GLU A CA 1
ATOM 2495 C C . GLU A 1 308 ? -5.105 -15.241 -2.531 1.00 93.75 308 GLU A C 1
ATOM 2497 O O . GLU A 1 308 ? -4.874 -16.352 -2.058 1.00 93.75 308 GLU A O 1
ATOM 2502 N N . ARG A 1 309 ? -4.342 -14.714 -3.491 1.00 92.12 309 ARG A N 1
ATOM 2503 C CA . ARG A 1 309 ? -3.139 -15.350 -4.030 1.00 92.12 309 ARG A CA 1
ATOM 2504 C C . ARG A 1 309 ? -2.047 -14.291 -4.162 1.00 92.12 309 ARG A C 1
ATOM 2506 O O . ARG A 1 309 ? -1.739 -13.902 -5.291 1.00 92.12 309 ARG A O 1
ATOM 2513 N N . PRO A 1 310 ? -1.453 -13.834 -3.047 1.00 92.94 310 PRO A N 1
ATOM 2514 C CA . PRO A 1 310 ? -0.372 -12.860 -3.083 1.00 92.94 310 PRO A CA 1
ATOM 2515 C C . PRO A 1 310 ? 0.744 -13.283 -4.051 1.00 92.94 310 PRO A C 1
ATOM 2517 O O . PRO A 1 310 ? 1.049 -14.468 -4.234 1.00 92.94 310 PRO A O 1
ATOM 2520 N N . LEU A 1 311 ? 1.328 -12.311 -4.738 1.00 92.81 311 LEU A N 1
ATOM 2521 C CA . LEU A 1 311 ? 2.420 -12.504 -5.685 1.00 92.81 311 LEU A CA 1
ATOM 2522 C C . LEU A 1 311 ? 3.711 -12.842 -4.941 1.00 92.81 311 LEU A C 1
ATOM 2524 O O . LEU A 1 311 ? 4.476 -13.694 -5.398 1.00 92.81 311 LEU A O 1
ATOM 2528 N N . ILE A 1 312 ? 3.924 -12.228 -3.774 1.00 90.94 312 ILE A N 1
ATOM 2529 C CA . ILE A 1 312 ? 5.184 -12.365 -3.034 1.00 90.94 312 ILE A CA 1
ATOM 2530 C C . ILE A 1 312 ? 5.333 -13.680 -2.269 1.00 90.94 312 ILE A C 1
ATOM 2532 O O . ILE A 1 312 ? 6.439 -14.006 -1.848 1.00 90.94 312 ILE A O 1
ATOM 2536 N N . ASP A 1 313 ? 4.273 -14.485 -2.166 1.00 87.56 313 ASP A N 1
ATO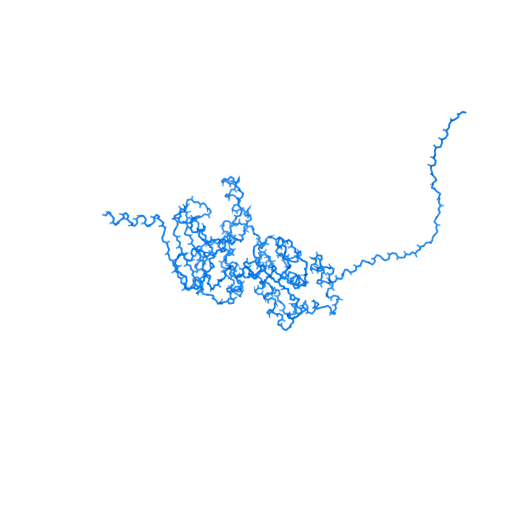M 2537 C CA . ASP A 1 313 ? 4.347 -15.827 -1.568 1.00 87.56 313 ASP A CA 1
ATOM 2538 C C . ASP A 1 313 ? 5.265 -16.778 -2.365 1.00 87.56 313 ASP A C 1
ATOM 2540 O O . ASP A 1 313 ? 5.711 -17.796 -1.842 1.00 87.56 313 ASP A O 1
ATOM 2544 N N . GLN A 1 314 ? 5.604 -16.433 -3.613 1.00 86.00 314 GLN A N 1
ATOM 2545 C CA . GLN A 1 314 ? 6.578 -17.167 -4.433 1.00 86.00 314 GLN A CA 1
ATOM 2546 C C . GLN A 1 314 ? 8.041 -16.824 -4.111 1.00 86.00 314 GLN A C 1
ATOM 2548 O O . GLN A 1 314 ? 8.948 -17.463 -4.639 1.00 86.00 314 GLN A O 1
ATOM 2553 N N . PHE A 1 315 ? 8.283 -15.841 -3.240 1.00 86.25 315 PHE A N 1
ATOM 2554 C CA . PHE A 1 315 ? 9.615 -15.317 -2.937 1.00 86.25 315 PHE A CA 1
ATOM 2555 C C . PHE A 1 315 ? 9.926 -15.365 -1.430 1.00 86.25 315 PHE A C 1
ATOM 2557 O O . PHE A 1 315 ? 10.150 -14.323 -0.815 1.00 86.25 315 PHE A O 1
ATOM 2564 N N . PRO A 1 316 ? 9.955 -16.558 -0.800 1.00 77.94 316 PRO A N 1
ATOM 2565 C CA . PRO A 1 316 ? 10.127 -16.682 0.651 1.00 77.94 316 PRO A CA 1
ATOM 2566 C C . PRO A 1 316 ? 11.550 -16.389 1.146 1.00 77.94 316 PRO A C 1
ATOM 2568 O O . PRO A 1 316 ? 11.743 -16.195 2.342 1.00 77.94 316 PRO A O 1
ATOM 2571 N N . LEU A 1 317 ? 12.551 -16.415 0.259 1.00 74.25 317 LEU A N 1
ATOM 2572 C CA . LEU A 1 317 ? 13.966 -16.319 0.635 1.00 74.25 317 LEU A CA 1
ATOM 2573 C C . LEU A 1 317 ? 14.722 -15.256 -0.172 1.00 74.25 317 LEU A C 1
ATOM 2575 O O . LEU A 1 317 ? 15.432 -14.443 0.406 1.00 74.25 317 LEU A O 1
ATOM 2579 N N . TRP A 1 318 ? 14.581 -15.262 -1.501 1.00 75.81 318 TRP A N 1
ATOM 2580 C CA . TRP A 1 318 ? 15.303 -14.362 -2.405 1.00 75.81 318 TRP A CA 1
ATOM 2581 C C . TRP A 1 318 ? 14.340 -13.833 -3.462 1.00 75.81 318 TRP A C 1
ATOM 2583 O O . TRP A 1 318 ? 13.406 -14.528 -3.858 1.00 75.81 318 TRP A O 1
ATOM 2593 N N . THR A 1 319 ? 14.564 -12.609 -3.931 1.00 79.19 319 THR A N 1
ATOM 2594 C CA . THR A 1 319 ? 13.793 -12.004 -5.021 1.00 79.19 319 THR A CA 1
ATOM 2595 C C . THR A 1 319 ? 14.730 -11.499 -6.100 1.00 79.19 319 THR A C 1
ATOM 2597 O O . THR A 1 319 ? 15.325 -10.429 -5.973 1.00 79.19 319 THR A O 1
ATOM 2600 N N . ILE A 1 320 ? 14.835 -12.254 -7.192 1.00 81.00 320 ILE A N 1
ATOM 2601 C CA . ILE A 1 320 ? 15.530 -11.793 -8.390 1.00 81.00 320 ILE A CA 1
ATOM 2602 C C . ILE A 1 320 ? 14.504 -11.055 -9.268 1.00 81.00 320 ILE A C 1
ATOM 2604 O O . ILE A 1 320 ? 13.460 -11.623 -9.586 1.00 81.00 320 ILE A O 1
ATOM 2608 N N . PRO A 1 321 ? 14.771 -9.810 -9.698 1.00 80.69 321 PRO A N 1
ATOM 2609 C CA . PRO A 1 321 ? 13.834 -9.006 -10.487 1.00 80.69 321 PRO A CA 1
ATOM 2610 C C . PRO A 1 321 ? 13.280 -9.684 -11.749 1.00 80.69 321 PRO A C 1
ATOM 2612 O O . PRO A 1 321 ? 12.128 -9.472 -12.103 1.00 80.69 321 PRO A O 1
ATOM 2615 N N . ILE A 1 322 ? 14.055 -10.526 -12.440 1.00 82.81 322 ILE A N 1
ATOM 2616 C CA . ILE A 1 322 ? 13.530 -11.247 -13.613 1.00 82.81 322 ILE A CA 1
ATOM 2617 C C . ILE A 1 322 ? 12.456 -12.276 -13.232 1.00 82.81 322 ILE A C 1
ATOM 2619 O O . ILE A 1 322 ? 11.522 -12.511 -13.998 1.00 82.81 322 ILE A O 1
ATOM 2623 N N . ASP A 1 323 ? 12.552 -12.867 -12.043 1.00 85.81 323 ASP A N 1
ATOM 2624 C CA . ASP A 1 323 ? 11.589 -13.858 -11.578 1.00 85.81 323 ASP A CA 1
ATOM 2625 C C . ASP A 1 323 ? 10.262 -13.201 -11.192 1.00 85.81 323 ASP A C 1
ATOM 2627 O O . ASP A 1 323 ? 9.207 -13.799 -11.399 1.00 85.81 323 ASP A O 1
ATOM 2631 N N . THR A 1 324 ? 10.270 -11.940 -10.739 1.00 87.31 324 THR A N 1
ATOM 2632 C CA . THR A 1 324 ? 9.020 -11.199 -10.497 1.00 87.31 324 THR A CA 1
ATOM 2633 C C . THR A 1 324 ? 8.242 -10.977 -11.793 1.00 87.31 324 THR A C 1
ATOM 2635 O O . THR A 1 324 ? 7.025 -11.145 -11.811 1.00 87.31 324 THR A O 1
ATOM 2638 N N . ILE A 1 325 ? 8.936 -10.707 -12.903 1.00 89.50 325 ILE A N 1
ATOM 2639 C CA . ILE A 1 325 ? 8.324 -10.621 -14.235 1.00 89.50 325 ILE A CA 1
ATOM 2640 C C . ILE A 1 325 ? 7.754 -11.973 -14.675 1.00 89.50 325 ILE A C 1
ATOM 2642 O O . ILE A 1 325 ? 6.615 -12.033 -15.134 1.00 89.50 325 ILE A O 1
ATOM 2646 N N . ARG A 1 326 ? 8.505 -13.069 -14.494 1.00 88.56 326 ARG A N 1
ATOM 2647 C CA . ARG A 1 326 ? 8.028 -14.429 -14.816 1.00 88.56 326 ARG A CA 1
ATOM 2648 C C . ARG A 1 326 ? 6.775 -14.803 -14.025 1.00 88.56 326 ARG A C 1
ATOM 2650 O O . ARG A 1 326 ? 5.888 -15.467 -14.555 1.00 88.56 326 ARG A O 1
ATOM 2657 N N . VAL A 1 327 ? 6.673 -14.366 -12.771 1.00 92.19 327 VAL A N 1
ATOM 2658 C CA . VAL A 1 327 ? 5.476 -14.574 -11.943 1.00 92.19 327 VAL A CA 1
ATOM 2659 C C . VAL A 1 327 ? 4.262 -13.830 -12.496 1.00 92.19 327 VAL A C 1
ATOM 2661 O O . VAL A 1 327 ? 3.171 -14.397 -12.520 1.00 92.19 327 VAL A O 1
ATOM 2664 N N . LEU A 1 328 ? 4.433 -12.590 -12.958 1.00 92.88 328 LEU A N 1
ATOM 2665 C CA . LEU A 1 328 ? 3.341 -11.835 -13.579 1.00 92.88 328 LEU A CA 1
ATOM 2666 C C . LEU A 1 328 ? 2.870 -12.513 -14.873 1.00 92.88 328 LEU A C 1
ATOM 2668 O O . LEU A 1 328 ? 1.670 -12.686 -15.074 1.00 92.88 328 LEU A O 1
ATOM 2672 N N . ASP A 1 329 ? 3.811 -12.943 -15.712 1.00 92.19 329 ASP A N 1
ATOM 2673 C CA . ASP A 1 329 ? 3.522 -13.589 -16.995 1.00 92.19 329 ASP A CA 1
ATOM 2674 C C . ASP A 1 329 ? 2.855 -14.964 -16.821 1.00 92.19 329 ASP A C 1
ATOM 2676 O O . ASP A 1 329 ? 1.783 -15.215 -17.365 1.00 92.19 329 ASP A O 1
ATOM 2680 N N . SER A 1 330 ? 3.410 -15.828 -15.962 1.00 91.75 330 SER A N 1
ATOM 2681 C CA . SER A 1 330 ? 2.862 -17.171 -15.691 1.00 91.75 330 SER A CA 1
ATOM 2682 C C . SER A 1 330 ? 1.463 -17.163 -15.070 1.00 91.75 330 SER A C 1
ATOM 2684 O O . SER A 1 330 ? 0.721 -18.135 -15.208 1.00 91.75 330 SER A O 1
ATOM 2686 N N . ARG A 1 331 ? 1.080 -16.071 -14.400 1.00 93.06 331 ARG A N 1
ATOM 2687 C CA . ARG A 1 331 ? -0.276 -15.867 -13.871 1.00 93.06 331 ARG A CA 1
ATOM 2688 C C . ARG A 1 331 ? -1.223 -15.195 -14.871 1.00 93.06 331 ARG A C 1
ATOM 2690 O O . ARG A 1 331 ? -2.353 -14.895 -14.499 1.00 93.06 331 ARG A O 1
ATOM 2697 N N . GLY A 1 332 ? -0.782 -14.954 -16.107 1.00 93.88 332 GLY A N 1
ATOM 2698 C CA . GLY A 1 332 ? -1.579 -14.304 -17.147 1.00 93.88 332 GLY A CA 1
ATOM 2699 C C . GLY A 1 332 ? -1.864 -12.828 -16.868 1.00 93.88 332 GLY A C 1
ATOM 2700 O O . GLY A 1 332 ? -2.822 -12.286 -17.400 1.00 93.88 332 GLY A O 1
ATOM 2701 N N . LEU A 1 333 ? -1.058 -12.172 -16.025 1.00 95.50 333 LEU A N 1
ATOM 2702 C CA . LEU A 1 333 ? -1.268 -10.776 -15.626 1.00 95.50 333 LEU A CA 1
ATOM 2703 C C . LEU A 1 333 ? -0.620 -9.780 -16.593 1.00 95.50 333 LEU A C 1
ATOM 2705 O O . LEU A 1 333 ? -0.672 -8.576 -16.354 1.00 95.50 333 LEU A O 1
ATOM 2709 N N . VAL A 1 334 ? 0.028 -10.257 -17.657 1.00 96.50 334 VAL A N 1
ATOM 2710 C CA . VAL A 1 334 ? 0.701 -9.425 -18.659 1.00 96.50 334 VAL A CA 1
ATOM 2711 C C . VAL A 1 334 ? -0.150 -9.364 -19.922 1.00 96.50 334 VAL A C 1
ATOM 2713 O O . VAL A 1 334 ? -0.311 -10.348 -20.635 1.00 96.50 334 VAL A O 1
ATOM 2716 N N . LYS A 1 335 ? -0.642 -8.166 -20.239 1.00 94.44 335 LYS A N 1
ATOM 2717 C CA . LYS A 1 335 ? -1.442 -7.889 -21.437 1.00 94.44 335 LYS A CA 1
ATOM 2718 C C . LYS A 1 335 ? -0.584 -7.670 -22.679 1.00 94.44 335 LYS A C 1
ATOM 2720 O O . LYS A 1 335 ? -0.943 -8.068 -23.784 1.00 94.44 335 LYS A O 1
ATOM 2725 N N . LYS A 1 336 ? 0.527 -6.945 -22.520 1.00 93.81 336 LYS A N 1
ATOM 2726 C CA . LYS A 1 336 ? 1.393 -6.532 -23.631 1.00 93.81 336 LYS A CA 1
ATOM 2727 C C . LYS A 1 336 ? 2.826 -6.335 -23.167 1.00 93.81 336 LYS A C 1
ATOM 2729 O O . LYS A 1 336 ? 3.066 -5.702 -22.142 1.00 93.81 336 LYS A O 1
ATOM 2734 N N . VAL A 1 337 ? 3.770 -6.789 -23.989 1.00 94.56 337 VAL A N 1
ATOM 2735 C CA . VAL A 1 337 ? 5.208 -6.599 -23.772 1.00 94.56 337 VAL A CA 1
ATOM 2736 C C . VAL A 1 337 ? 5.774 -5.630 -24.806 1.00 94.56 337 VAL A C 1
ATOM 2738 O O . VAL A 1 337 ? 5.447 -5.704 -25.993 1.00 94.56 337 VAL A O 1
ATOM 2741 N N . ARG A 1 338 ? 6.638 -4.709 -24.372 1.00 91.94 338 ARG A N 1
ATOM 2742 C CA . ARG A 1 338 ? 7.431 -3.848 -25.256 1.00 91.94 338 ARG A CA 1
ATOM 2743 C C . ARG A 1 338 ? 8.902 -3.885 -24.870 1.00 91.94 338 ARG A C 1
ATOM 2745 O O . ARG A 1 338 ? 9.240 -3.728 -23.704 1.00 91.94 338 ARG A O 1
ATOM 2752 N N . TYR A 1 339 ? 9.762 -4.003 -25.874 1.00 90.56 339 TYR A N 1
ATOM 2753 C CA . TYR A 1 339 ? 11.210 -3.922 -25.732 1.00 90.56 339 TYR A CA 1
ATOM 2754 C C . TYR A 1 339 ? 11.745 -2.610 -26.311 1.00 90.56 339 TYR A C 1
ATOM 2756 O O . TYR A 1 339 ? 11.333 -2.184 -27.390 1.00 90.56 339 TYR A O 1
ATOM 2764 N N . THR A 1 340 ? 12.680 -1.986 -25.600 1.00 86.56 340 THR A N 1
ATOM 2765 C CA . THR A 1 340 ? 13.464 -0.843 -26.072 1.00 86.56 340 THR A CA 1
ATOM 2766 C C . THR A 1 340 ? 14.953 -1.165 -25.912 1.00 86.56 340 THR A C 1
ATOM 2768 O O . THR A 1 340 ? 15.401 -1.348 -24.777 1.00 86.56 340 THR A O 1
ATOM 2771 N N . PRO A 1 341 ? 15.734 -1.226 -27.006 1.00 85.81 341 PRO A N 1
ATOM 2772 C CA . PRO A 1 341 ? 17.155 -1.546 -26.928 1.00 85.81 341 PRO A CA 1
ATOM 2773 C C . PRO A 1 341 ? 17.968 -0.405 -26.307 1.00 85.81 341 PRO A C 1
ATOM 2775 O O . PRO A 1 341 ? 17.630 0.777 -26.441 1.00 85.81 341 PRO A O 1
ATOM 2778 N N . SER A 1 342 ? 19.085 -0.763 -25.677 1.00 84.19 342 SER A N 1
ATOM 2779 C CA . SER A 1 342 ? 20.064 0.202 -25.182 1.00 84.19 342 SER A CA 1
ATOM 2780 C C . SER A 1 342 ? 20.720 1.017 -26.295 1.00 84.19 342 SER A C 1
ATOM 2782 O O . SER A 1 342 ? 20.849 0.566 -27.437 1.00 84.19 342 SER A O 1
ATOM 2784 N N . MET A 1 343 ? 21.230 2.204 -25.946 1.00 79.94 343 MET A N 1
ATOM 2785 C CA . MET A 1 343 ? 22.021 3.022 -26.873 1.00 79.94 343 MET A CA 1
ATOM 2786 C C . MET A 1 343 ? 23.240 2.260 -27.402 1.00 79.94 343 MET A C 1
ATOM 2788 O O . MET A 1 343 ? 23.493 2.276 -28.604 1.00 79.94 343 MET A O 1
ATOM 2792 N N . THR A 1 344 ? 23.934 1.512 -26.542 1.00 82.50 344 THR A N 1
ATOM 2793 C CA . THR A 1 344 ? 25.061 0.656 -26.935 1.00 82.50 344 THR A CA 1
ATOM 2794 C C . THR A 1 344 ? 24.659 -0.389 -27.972 1.00 82.50 344 THR A C 1
ATOM 2796 O O . THR A 1 344 ? 25.384 -0.601 -28.943 1.00 82.50 344 THR A O 1
ATOM 2799 N N . ARG A 1 345 ? 23.500 -1.039 -27.804 1.00 84.25 345 ARG A N 1
ATOM 2800 C CA . ARG A 1 345 ? 23.011 -2.035 -28.766 1.00 84.25 345 ARG A CA 1
ATOM 2801 C C . ARG A 1 345 ? 22.623 -1.390 -30.096 1.00 84.25 345 ARG A C 1
ATOM 2803 O O . ARG A 1 345 ? 22.975 -1.939 -31.135 1.00 84.25 345 ARG A O 1
ATOM 2810 N N . ILE A 1 346 ? 22.001 -0.209 -30.070 1.00 84.75 346 ILE A N 1
ATOM 2811 C CA . ILE A 1 346 ? 21.694 0.572 -31.280 1.00 84.75 346 ILE A CA 1
ATOM 2812 C C . ILE A 1 346 ? 22.982 0.949 -32.028 1.00 84.75 346 ILE A C 1
ATOM 2814 O O . ILE A 1 346 ? 23.062 0.759 -33.239 1.00 84.75 346 ILE A O 1
ATOM 2818 N N . ILE A 1 347 ? 24.000 1.456 -31.325 1.00 85.44 347 ILE A N 1
ATOM 2819 C CA . ILE A 1 347 ? 25.283 1.852 -31.929 1.00 85.44 347 ILE A CA 1
ATOM 2820 C C . ILE A 1 347 ? 25.988 0.639 -32.545 1.00 85.44 347 ILE A C 1
ATOM 2822 O O . ILE A 1 347 ? 26.363 0.693 -33.713 1.00 85.44 347 ILE A O 1
ATOM 2826 N N . LYS A 1 348 ? 26.097 -0.477 -31.810 1.00 85.88 348 LYS A N 1
ATOM 2827 C CA . LYS A 1 348 ? 26.698 -1.719 -32.325 1.00 85.88 348 LYS A CA 1
ATOM 2828 C C . LYS A 1 348 ? 25.957 -2.264 -33.544 1.00 85.88 348 LYS A C 1
ATOM 2830 O O . LYS A 1 348 ? 26.588 -2.762 -34.468 1.00 85.88 348 LYS A O 1
ATOM 2835 N N . GLN A 1 349 ? 24.627 -2.181 -33.554 1.00 87.44 349 GLN A N 1
ATOM 2836 C CA . GLN A 1 349 ? 23.836 -2.593 -34.710 1.00 87.44 349 GLN A CA 1
ATOM 2837 C C . GLN A 1 349 ? 24.112 -1.701 -35.924 1.00 87.44 349 GLN A C 1
ATOM 2839 O O . GLN A 1 349 ? 24.253 -2.225 -37.020 1.00 87.44 349 GLN A O 1
ATOM 2844 N N . ARG A 1 350 ? 24.229 -0.379 -35.739 1.00 87.62 350 ARG A N 1
ATOM 2845 C CA . ARG A 1 350 ? 24.569 0.552 -36.827 1.00 87.62 350 ARG A CA 1
ATOM 2846 C C . ARG A 1 350 ? 25.975 0.319 -37.377 1.00 87.62 350 ARG A C 1
ATOM 2848 O O . ARG A 1 350 ? 26.132 0.350 -38.586 1.00 87.62 350 ARG A O 1
ATOM 2855 N N . GLN A 1 351 ? 26.960 0.049 -36.517 1.00 86.50 351 GLN A N 1
ATOM 2856 C CA . GLN A 1 351 ? 28.326 -0.288 -36.946 1.00 86.50 351 GLN A CA 1
ATOM 2857 C C . GLN A 1 351 ? 28.338 -1.515 -37.864 1.00 86.50 351 GLN A C 1
ATOM 2859 O O . GLN A 1 351 ? 28.850 -1.435 -38.968 1.00 86.50 351 GLN A O 1
ATOM 2864 N N . ARG A 1 352 ? 27.644 -2.593 -37.479 1.00 86.12 352 ARG A N 1
ATOM 2865 C CA . ARG A 1 352 ? 27.525 -3.824 -38.286 1.00 86.12 352 ARG A CA 1
ATOM 2866 C C . ARG A 1 352 ? 26.821 -3.668 -39.639 1.00 86.12 352 ARG A C 1
ATOM 2868 O O . ARG A 1 352 ? 26.794 -4.626 -40.392 1.00 86.12 352 ARG A O 1
ATOM 2875 N N . VAL A 1 353 ? 26.131 -2.554 -39.876 1.00 84.25 353 VAL A N 1
ATOM 2876 C CA . VAL A 1 353 ? 25.475 -2.255 -41.163 1.00 84.25 353 VAL A CA 1
ATOM 2877 C C . VAL A 1 353 ? 26.390 -1.409 -42.058 1.00 84.25 353 VAL A C 1
ATOM 2879 O O . VAL A 1 353 ? 26.135 -1.287 -43.251 1.00 84.25 353 VAL A O 1
ATOM 2882 N N . LEU A 1 354 ? 27.420 -0.790 -41.475 1.00 77.81 354 LEU A N 1
ATOM 2883 C CA . LEU A 1 354 ? 28.427 0.000 -42.183 1.00 77.81 354 LEU A CA 1
ATOM 2884 C C . LEU A 1 354 ? 29.672 -0.828 -42.544 1.00 77.81 354 LEU A C 1
ATOM 2886 O O . LEU A 1 354 ? 30.374 -0.444 -43.477 1.00 77.81 354 LEU A O 1
ATOM 2890 N N . ASP A 1 355 ? 29.913 -1.920 -41.812 1.00 60.09 355 ASP A N 1
ATOM 2891 C CA . ASP A 1 355 ? 30.850 -3.002 -42.145 1.00 60.09 355 ASP A CA 1
ATOM 2892 C C . ASP A 1 355 ? 30.177 -4.028 -43.072 1.00 60.09 355 ASP A C 1
ATOM 2894 O O . ASP A 1 355 ? 30.861 -4.532 -43.994 1.00 60.09 355 ASP A O 1
#

Mean predicted aligned error: 8.72 Å

Sequence (355 aa):
MGRSHLHFLCLVLALHAVSGWSTACATSSVEALLHQGNYDAAVDAAMKTPSHPLNRLIKHVRQQQLAERPMWRSLIHYRKGISGKWSSQVDAKQFFLSRRGKHDPERELEATVAAMFAKRPRKPLRLTAYCRFVARRQWLSEQLGGLGSLLPRQNCEEFKRYQKFLGTEVLTVIFPAAQPNSPSSAFGHTLLRVDRLNQNPETRMLNMSINFAAEVPENVSTPGYIIGGLAGGFEGKFRILPYYMKLREYRQIDSRDIWEYQLDLEPEQIDMILRHAYEMLIAHYDYYFFSENCSYHLLSLLDVAFPERPLIDQFPLWTIPIDTIRVLDSRGLVKKVRYTPSMTRIIKQRQRVLD

Secondary structure (DSSP, 8-state):
-----------------------------HHHHHHHT-HHHHHHHHHT-TTSHHHHHHHHHHHTTGGGSHHHHHHHTEEE-TTS-EEES---GGG-SSTTTTT-HHHHHHHHHHHTT--S-BTTTTB-HHHH-HHHHHHHHHHHGGGGGGSPP---HHHHHHHHHH--SEEEEEEEPP-TTSGGGTT---EEEEE-TT--HHHHHTSEEEEEEEE--TT--HHHHHHHHHHT-EEEEEEEEEHHHHHHIIIIIS---EEEEEE---HHHHHHHHHHHHHHTT--EEE-SSSS-HHHHHHHHHGGGSTTS-SGGG-SS---HHHHHHHHHHTT-EEEEEEE--HHHHHHHHHHHH-